Protein AF-A0A9W7ZNF1-F1 (afdb_monomer_lite)

Radius of gyration: 49.97 Å; chains: 1; bounding box: 98×56×116 Å

Foldseek 3Di:
DDKDWADDPDPPQDGTDTDDDDPCPPLADPVLRVVLVVQLVVQSVVQRPHDRPVVSVVRSVVSSVVSNVVVVVVVVVVVVVVVVVVVVVVVVVVPDDDPDVVNVVVVVVVVVVVVVVVVVVVVVVVVVCVVPPDQPPVRCCVVPCVVVVVVVVVDDPDDDDDDCVVVPPPPPPPDDDDDPPPDDDDDD

Secondary structure (DSSP, 8-state):
--EEEEPPTTTTTS--EEEE--S-TTTS-HHHHHHHHHHHHHHHHHTTTS--HHHHHHHHHHHHHHHHHHHHHHHHHHHHHHHHHHHHHHHHHH------HHHHHHHHHHHHHHHHHHHHHHHHHHHHHHHT-PPPHHHHHHH-THHHHHHTTT--TT-----GGGG---------------------

InterPro domains:
  IPR006575 RWD domain [PF05773] (4-63)
  IPR006575 RWD domain [PS50908] (1-67)
  IPR016135 Ubiquitin-conjugating enzyme/RWD-like [G3DSA:3.10.110.10] (3-69)
  IPR016135 Ubiquitin-conjugating enzyme/RWD-like [SSF54495] (4-63)
  IPR032378 ZC3H15/TMA46 family, C-terminal [PF16543] (87-167)
  IPR040213 GIR2-like [PTHR12292] (4-172)

Structure (mmCIF, N/CA/C/O backbone):
data_AF-A0A9W7ZNF1-F1
#
_entry.id   AF-A0A9W7ZNF1-F1
#
loop_
_atom_site.group_PDB
_atom_site.id
_atom_site.type_symbol
_atom_site.label_atom_id
_atom_site.label_alt_id
_atom_site.label_comp_id
_atom_site.label_asym_id
_atom_site.label_entity_id
_atom_site.label_seq_id
_atom_site.pdbx_PDB_ins_code
_atom_site.Cartn_x
_atom_site.Cartn_y
_atom_site.Cartn_z
_atom_site.occupancy
_atom_site.B_iso_or_equiv
_atom_site.auth_seq_id
_atom_site.auth_comp_id
_atom_site.auth_asym_id
_atom_site.auth_atom_id
_atom_site.pdbx_PDB_model_num
ATOM 1 N N . MET A 1 1 ? -6.696 9.831 21.821 1.00 57.75 1 MET A N 1
ATOM 2 C CA . MET A 1 1 ? -8.150 9.590 21.743 1.00 57.75 1 MET A CA 1
ATOM 3 C C . MET A 1 1 ? -8.832 10.174 22.978 1.00 57.75 1 MET A C 1
ATOM 5 O O . MET A 1 1 ? -8.906 9.487 23.996 1.00 57.75 1 MET A O 1
ATOM 9 N N . PRO A 1 2 ? -9.254 11.449 22.952 1.00 59.78 2 PRO A N 1
ATOM 10 C CA . PRO A 1 2 ? -10.096 11.990 24.014 1.00 59.78 2 PRO A CA 1
ATOM 11 C C . PRO A 1 2 ? -11.459 11.276 23.997 1.00 59.78 2 PRO A C 1
ATOM 13 O O . PRO A 1 2 ? -12.129 11.209 22.976 1.00 59.78 2 PRO A O 1
ATOM 16 N N . SER A 1 3 ? -11.880 10.703 25.121 1.00 65.81 3 SER A N 1
ATOM 17 C CA . SER A 1 3 ? -13.226 10.138 25.284 1.00 65.81 3 SER A CA 1
ATOM 18 C C . SER A 1 3 ? -14.007 11.001 26.268 1.00 65.81 3 SER A C 1
ATOM 20 O O . SER A 1 3 ? -13.456 11.459 27.269 1.00 65.81 3 SER A O 1
ATOM 22 N N . HIS A 1 4 ? -15.277 11.275 25.967 1.00 71.44 4 HIS A N 1
ATOM 23 C CA . HIS A 1 4 ? -16.162 11.978 26.888 1.00 71.44 4 HIS A CA 1
ATOM 24 C C . HIS A 1 4 ? -17.024 10.955 27.622 1.00 71.44 4 HIS A C 1
ATOM 26 O O . HIS A 1 4 ? -17.744 10.178 26.991 1.00 71.44 4 HIS A O 1
ATOM 32 N N . VAL A 1 5 ? -16.931 10.962 28.949 1.00 71.69 5 VAL A N 1
ATOM 33 C CA . VAL A 1 5 ? -17.709 10.096 29.837 1.00 71.69 5 VAL A CA 1
ATOM 34 C C . VAL A 1 5 ? -18.512 10.994 30.765 1.00 71.69 5 VAL A C 1
ATOM 36 O O . VAL A 1 5 ? -17.922 11.722 31.565 1.00 71.69 5 VAL A O 1
ATOM 39 N N . ALA A 1 6 ? -19.839 10.966 30.652 1.00 71.50 6 ALA A N 1
ATOM 40 C CA . ALA A 1 6 ? -20.714 11.648 31.597 1.00 71.50 6 ALA A CA 1
ATOM 41 C C . ALA A 1 6 ? -21.186 10.648 32.659 1.00 71.50 6 ALA A C 1
ATOM 43 O O . ALA A 1 6 ? -21.796 9.618 32.357 1.00 71.50 6 ALA A O 1
ATOM 44 N N . PHE A 1 7 ? -20.858 10.945 33.915 1.00 71.56 7 PHE A N 1
ATOM 45 C CA . PHE A 1 7 ? -21.270 10.147 35.064 1.00 71.56 7 PHE A CA 1
ATOM 46 C C . PHE A 1 7 ? -22.744 10.406 35.376 1.00 71.56 7 PHE A C 1
ATOM 48 O O . PHE A 1 7 ? -23.192 11.552 35.367 1.00 71.56 7 PHE A O 1
ATOM 55 N N . THR A 1 8 ? -23.491 9.346 35.676 1.00 73.50 8 THR A N 1
ATOM 56 C CA . THR A 1 8 ? -24.859 9.457 36.189 1.00 73.50 8 THR A CA 1
ATOM 57 C C . THR A 1 8 ? -24.826 9.549 37.717 1.00 73.50 8 THR A C 1
ATOM 59 O O . THR A 1 8 ? -23.913 9.014 38.348 1.00 73.50 8 THR A O 1
ATOM 62 N N . ASP A 1 9 ? -25.834 10.174 38.336 1.00 73.56 9 ASP A N 1
ATOM 63 C CA . ASP A 1 9 ? -25.926 10.330 39.805 1.00 73.56 9 ASP A CA 1
ATOM 64 C C . ASP A 1 9 ? -25.941 8.993 40.575 1.00 73.56 9 ASP A C 1
ATOM 66 O O . ASP A 1 9 ? -25.820 8.968 41.796 1.00 73.56 9 ASP A O 1
ATOM 70 N N . THR A 1 10 ? -26.127 7.873 39.871 1.00 77.81 10 THR A N 1
ATOM 71 C CA . THR A 1 10 ? -26.219 6.515 40.430 1.00 77.81 10 THR A CA 1
ATOM 72 C C . THR A 1 10 ? -25.052 5.615 40.008 1.00 77.81 10 THR A C 1
ATOM 74 O O . THR A 1 10 ? -25.160 4.397 40.086 1.00 77.81 10 THR A O 1
ATOM 77 N N . TYR A 1 11 ? -23.941 6.173 39.524 1.00 72.81 11 TYR A N 1
ATOM 78 C CA . TYR A 1 11 ? -22.730 5.399 39.241 1.00 72.81 11 TYR A CA 1
ATOM 79 C C . TYR A 1 11 ? -22.123 4.841 40.546 1.00 72.81 11 TYR A C 1
ATOM 81 O O . TYR A 1 11 ? -22.006 5.599 41.514 1.00 72.81 11 TYR A O 1
ATOM 89 N N . PRO A 1 12 ? -21.691 3.563 40.601 1.00 76.25 12 PRO A N 1
ATOM 90 C CA . PRO A 1 12 ? -21.479 2.607 39.500 1.00 76.25 12 PRO A CA 1
ATOM 91 C C . PRO A 1 12 ? -22.657 1.659 39.186 1.00 76.25 12 PRO A C 1
ATOM 93 O O . PRO A 1 12 ? -22.490 0.722 38.406 1.00 76.25 12 PRO A O 1
ATOM 96 N N . ASP A 1 13 ? -23.844 1.887 39.753 1.00 73.44 13 ASP A N 1
ATOM 97 C CA . ASP A 1 13 ? -25.019 1.015 39.572 1.00 73.44 13 ASP A CA 1
ATOM 98 C C . ASP A 1 13 ? -25.765 1.256 38.245 1.00 73.44 13 ASP A C 1
ATOM 100 O O . ASP A 1 13 ? -26.591 0.442 37.830 1.00 73.44 13 ASP A O 1
ATOM 104 N N . LYS A 1 14 ? -25.493 2.376 37.560 1.00 73.94 14 LYS A N 1
ATOM 105 C CA . LYS A 1 14 ? -26.028 2.700 36.226 1.00 73.94 14 LYS A CA 1
ATOM 106 C C . LYS A 1 14 ? -24.917 3.035 35.236 1.00 73.94 14 LYS A C 1
ATOM 108 O O . LYS A 1 14 ? -23.921 3.664 35.595 1.00 73.94 14 LYS A O 1
ATOM 113 N N . LEU A 1 15 ? -25.135 2.656 33.973 1.00 75.31 15 LEU A N 1
ATOM 114 C CA . LEU A 1 15 ? -24.199 2.901 32.875 1.00 75.31 15 LEU A CA 1
ATOM 115 C C . LEU A 1 15 ? -23.942 4.411 32.690 1.00 75.31 15 LEU A C 1
ATOM 117 O O . LEU A 1 15 ? -24.898 5.194 32.698 1.00 75.31 15 LEU A O 1
ATOM 121 N N . PRO A 1 16 ? -22.676 4.831 32.518 1.00 75.56 16 PRO A N 1
ATOM 122 C CA . PRO A 1 16 ? -22.342 6.200 32.151 1.00 75.56 16 PRO A CA 1
ATOM 123 C C . PRO A 1 16 ? -22.648 6.449 30.670 1.00 75.56 16 PRO A C 1
ATOM 125 O O . PRO A 1 16 ? -22.583 5.536 29.842 1.00 75.56 16 PRO A O 1
ATOM 128 N N . GLU A 1 17 ? -22.922 7.701 30.305 1.00 73.38 17 GLU A N 1
ATOM 129 C CA . GLU A 1 17 ? -23.000 8.061 28.889 1.00 73.38 17 GLU A CA 1
ATOM 130 C C . GLU A 1 17 ? -21.579 8.135 28.323 1.00 73.38 17 GLU A C 1
ATOM 132 O O . GLU A 1 17 ? -20.779 8.993 28.707 1.00 73.38 17 GLU A O 1
ATOM 137 N N . PHE A 1 18 ? -21.254 7.214 27.414 1.00 72.38 18 PHE A N 1
ATOM 138 C CA . PHE A 1 18 ? -19.941 7.125 26.785 1.00 72.38 18 PHE A CA 1
ATOM 139 C C . PHE A 1 18 ? -19.999 7.600 25.335 1.00 72.38 18 PHE A C 1
ATOM 141 O O . PHE A 1 18 ? -20.728 7.047 24.504 1.00 72.38 18 PHE A O 1
ATOM 148 N N . LYS A 1 19 ? -19.187 8.608 25.007 1.00 69.38 19 LYS A N 1
ATOM 149 C CA . LYS A 1 19 ? -19.025 9.097 23.639 1.00 69.38 19 LYS A CA 1
ATOM 150 C C . LYS A 1 19 ? -17.547 9.156 23.277 1.00 69.38 19 LYS A C 1
ATOM 152 O O . LYS A 1 19 ? -16.784 9.951 23.824 1.00 69.38 19 LYS A O 1
ATOM 157 N N . VAL A 1 20 ? -17.159 8.342 22.298 1.00 69.44 20 VAL A N 1
ATOM 158 C CA . VAL A 1 20 ? -15.843 8.447 21.659 1.00 69.44 20 VAL A CA 1
ATOM 159 C C . VAL A 1 20 ? -15.824 9.740 20.847 1.00 69.44 20 VAL A C 1
ATOM 161 O O . VAL A 1 20 ? -16.630 9.902 19.923 1.00 69.44 20 VAL A O 1
ATOM 164 N N . LEU A 1 21 ? -14.948 10.672 21.226 1.00 65.56 21 LEU A N 1
ATOM 165 C CA . LEU A 1 21 ? -14.628 11.834 20.410 1.00 65.56 21 LEU A CA 1
ATOM 166 C C . LEU A 1 21 ? -13.417 11.447 19.564 1.00 65.56 21 LEU A C 1
ATOM 168 O O . LEU A 1 21 ? -12.351 11.122 20.081 1.00 65.56 21 LEU A O 1
ATOM 172 N N . THR A 1 22 ? -13.612 11.416 18.255 1.00 62.09 22 THR A N 1
ATOM 173 C CA . THR A 1 22 ? -12.531 11.207 17.298 1.00 62.09 22 THR A CA 1
ATOM 174 C C . THR A 1 22 ? -12.428 12.497 16.506 1.00 62.09 22 THR A C 1
ATOM 176 O O . THR A 1 22 ? -13.405 12.886 15.864 1.00 62.09 22 THR A O 1
ATOM 179 N N . ASP A 1 23 ? -11.288 13.178 16.608 1.00 58.25 23 ASP A N 1
ATOM 180 C CA . ASP A 1 23 ? -11.016 14.390 15.827 1.00 58.25 23 ASP A CA 1
ATOM 181 C C . ASP A 1 23 ? -10.838 14.034 14.337 1.00 58.25 23 ASP A C 1
ATOM 183 O O . ASP A 1 23 ? -11.233 14.792 13.453 1.00 58.25 23 ASP A O 1
ATOM 187 N N . ASP A 1 24 ? -10.388 12.806 14.070 1.00 56.94 24 ASP A N 1
ATOM 188 C CA . ASP A 1 24 ? -10.197 12.246 12.737 1.00 56.94 24 ASP A CA 1
ATOM 189 C C . ASP A 1 24 ? -11.419 11.417 12.311 1.00 56.94 24 ASP A C 1
ATOM 191 O O . ASP A 1 24 ? -11.454 10.186 12.372 1.00 56.94 24 ASP A O 1
ATOM 195 N N . ALA A 1 25 ? -12.471 12.115 11.875 1.00 54.53 25 ALA A N 1
ATOM 196 C CA . ALA A 1 25 ? -13.702 11.503 11.363 1.00 54.53 25 ALA A CA 1
ATOM 197 C C . ALA A 1 25 ? -13.491 10.629 10.105 1.00 54.53 25 ALA A C 1
ATOM 199 O O . ALA A 1 25 ? -14.380 9.860 9.743 1.00 54.53 25 ALA A O 1
ATOM 200 N N . GLU A 1 26 ? -12.337 10.745 9.443 1.00 59.53 26 GLU A N 1
ATOM 201 C CA . GLU A 1 26 ? -11.980 9.975 8.246 1.00 59.53 26 GLU A CA 1
ATOM 202 C C . GLU A 1 26 ? -11.439 8.576 8.569 1.00 59.53 26 GLU A C 1
ATOM 204 O O . GLU A 1 26 ? -11.519 7.677 7.731 1.00 59.53 26 GLU A O 1
ATOM 209 N N . GLU A 1 27 ? -10.928 8.353 9.782 1.00 62.81 27 GLU A N 1
ATOM 210 C CA . GLU A 1 27 ? -10.261 7.094 10.122 1.00 62.81 27 GLU A CA 1
ATOM 211 C C . GLU A 1 27 ? -11.254 5.999 10.545 1.00 62.81 27 GLU A C 1
ATOM 213 O O . GLU A 1 27 ? -11.004 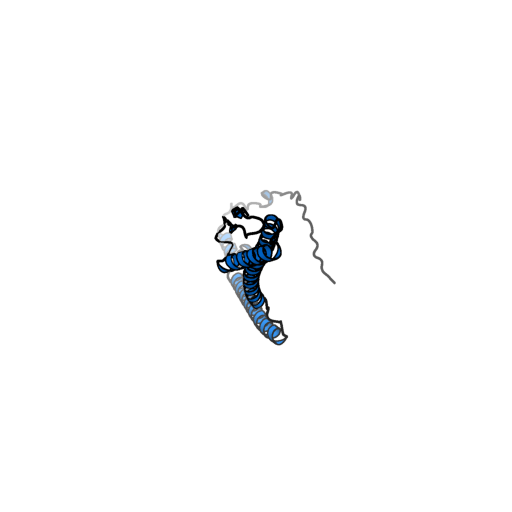4.807 10.349 1.00 62.81 27 GLU A O 1
ATOM 218 N N . LEU A 1 28 ? -12.434 6.386 11.045 1.00 72.69 28 LEU A N 1
ATOM 219 C CA . LEU A 1 28 ? -13.416 5.471 11.625 1.00 72.69 28 LEU A CA 1
ATOM 220 C C . LEU A 1 28 ? -14.749 5.484 10.862 1.00 72.69 28 LEU A C 1
ATOM 222 O O . LEU A 1 28 ? -15.463 6.488 10.819 1.00 72.69 28 LEU A O 1
ATOM 226 N N . THR A 1 29 ? -15.123 4.339 10.287 1.00 81.69 29 THR A N 1
ATOM 227 C CA . THR A 1 29 ? -16.382 4.198 9.544 1.00 81.69 29 THR A CA 1
ATOM 228 C C . THR A 1 29 ? -17.564 4.197 10.524 1.00 81.69 29 THR A C 1
ATOM 230 O O . THR A 1 29 ? -17.418 3.902 11.711 1.00 81.69 29 THR A O 1
ATOM 233 N N . ARG A 1 30 ? -18.782 4.500 10.054 1.00 80.75 30 ARG A N 1
ATOM 234 C CA . ARG A 1 30 ? -19.996 4.426 10.893 1.00 80.75 30 ARG A CA 1
ATOM 235 C C . ARG A 1 30 ? -20.161 3.060 11.575 1.00 80.75 30 ARG A C 1
ATOM 237 O O . ARG A 1 30 ? -20.588 3.019 12.721 1.00 80.75 30 ARG A O 1
ATOM 244 N N . GLU A 1 31 ? -19.811 1.979 10.886 1.00 84.31 31 GLU A N 1
ATOM 245 C CA . GLU A 1 31 ? -19.851 0.609 11.414 1.00 84.31 31 GLU A CA 1
ATOM 246 C C . GLU A 1 31 ? -18.852 0.399 12.556 1.00 84.31 31 GLU A C 1
ATOM 248 O O . GLU A 1 31 ? -19.218 -0.124 13.603 1.00 84.31 31 GLU A O 1
ATOM 253 N N . ASP A 1 32 ? -17.622 0.888 12.401 1.00 84.69 32 ASP A N 1
ATOM 254 C CA . ASP A 1 32 ? -16.570 0.816 13.422 1.00 84.69 32 ASP A CA 1
ATOM 255 C C . ASP A 1 32 ? -17.001 1.520 14.716 1.00 84.69 32 ASP A C 1
ATOM 257 O O . ASP A 1 32 ? -16.790 1.017 15.817 1.00 84.69 32 ASP A O 1
ATOM 261 N N . ARG A 1 33 ? -17.691 2.662 14.592 1.00 81.62 33 ARG A N 1
ATOM 262 C CA . ARG A 1 33 ? -18.246 3.395 15.741 1.00 81.62 33 ARG A CA 1
ATOM 263 C C . ARG A 1 33 ? -19.344 2.620 16.465 1.00 81.62 33 ARG A C 1
ATOM 265 O O . ARG A 1 33 ? -19.445 2.732 17.684 1.00 81.62 33 ARG A O 1
ATOM 272 N N . VAL A 1 34 ? -20.166 1.868 15.730 1.00 85.44 34 VAL A N 1
ATOM 273 C CA . VAL A 1 34 ? -21.196 0.998 16.318 1.00 85.44 34 VAL A CA 1
ATOM 274 C C . VAL A 1 34 ? -20.533 -0.158 17.060 1.00 85.44 34 VAL A C 1
ATOM 276 O O . VAL A 1 34 ? -20.858 -0.365 18.224 1.00 85.44 34 VAL A O 1
ATOM 279 N N . LYS A 1 35 ? -19.541 -0.819 16.450 1.00 86.44 35 LYS A N 1
ATOM 280 C CA . LYS A 1 35 ? -18.771 -1.900 17.090 1.00 86.44 35 LYS A CA 1
ATOM 281 C C . LYS A 1 35 ? -18.086 -1.434 18.377 1.00 86.44 35 LYS A C 1
ATOM 283 O O . LYS A 1 35 ? -18.193 -2.093 19.403 1.00 86.44 35 LYS A O 1
ATOM 288 N N . LEU A 1 36 ? -17.429 -0.270 18.355 1.00 85.06 36 LEU A N 1
ATOM 289 C CA . LEU A 1 36 ? -16.811 0.306 19.557 1.00 85.06 36 LEU A CA 1
ATOM 290 C C . LEU A 1 36 ? -17.838 0.581 20.663 1.00 85.06 36 LEU A C 1
ATOM 292 O O . LEU A 1 36 ? -17.530 0.399 21.838 1.00 85.06 36 LEU A O 1
ATOM 296 N N . ASN A 1 37 ? -19.039 1.042 20.303 1.00 84.31 37 ASN A N 1
ATOM 297 C CA . ASN A 1 37 ? -20.094 1.310 21.276 1.00 84.31 37 ASN A CA 1
ATOM 298 C C . ASN A 1 37 ? -20.662 0.015 21.870 1.00 84.31 37 ASN A C 1
ATOM 300 O O . ASN A 1 37 ? -20.817 -0.062 23.082 1.00 84.31 37 ASN A O 1
ATOM 304 N N . GLU A 1 38 ? -20.897 -1.002 21.042 1.00 88.25 38 GLU A N 1
ATOM 305 C CA . GLU A 1 38 ? -21.374 -2.323 21.466 1.00 88.25 38 GLU A CA 1
ATOM 306 C C . GLU A 1 38 ? -20.394 -2.980 22.445 1.00 88.25 38 GLU A C 1
ATOM 308 O O . GLU A 1 38 ? -20.782 -3.404 23.530 1.00 88.25 38 GLU A O 1
ATOM 313 N N . VAL A 1 39 ? -19.100 -2.958 22.123 1.00 88.38 39 VAL A N 1
ATOM 314 C CA . VAL A 1 39 ? -18.046 -3.488 22.998 1.00 88.38 39 VAL A CA 1
ATOM 315 C C . VAL A 1 39 ? -17.957 -2.700 24.313 1.00 88.38 39 VAL A C 1
ATOM 317 O O . VAL A 1 39 ? -17.782 -3.285 25.386 1.00 88.38 39 VAL A O 1
ATOM 320 N N . ALA A 1 40 ? -18.113 -1.373 24.258 1.00 85.19 40 ALA A N 1
ATOM 321 C CA . ALA A 1 40 ? -18.158 -0.538 25.456 1.00 85.19 40 ALA A CA 1
ATOM 322 C C . ALA A 1 40 ? -19.378 -0.858 26.334 1.00 85.19 40 ALA A C 1
ATOM 324 O O . ALA A 1 40 ? -19.238 -0.926 27.554 1.00 85.19 40 ALA A O 1
ATOM 325 N N . GLN A 1 41 ? -20.552 -1.064 25.728 1.00 85.56 41 GLN A N 1
ATOM 326 C CA . GLN A 1 41 ? -21.782 -1.445 26.427 1.00 85.56 41 GLN A CA 1
ATOM 327 C C . GLN A 1 41 ? -21.650 -2.821 27.072 1.00 85.56 41 GLN A C 1
ATOM 329 O O . GLN A 1 41 ? -21.930 -2.949 28.260 1.00 85.56 41 GLN A O 1
ATOM 334 N N . GLN A 1 42 ? -21.131 -3.808 26.343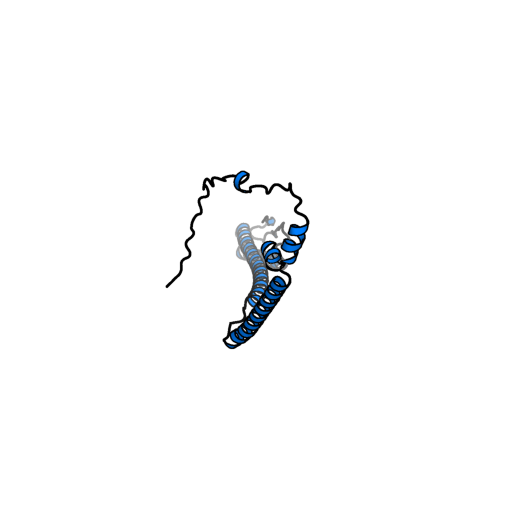 1.00 89.31 42 GLN A N 1
ATOM 335 C CA . GLN A 1 42 ? -20.885 -5.145 26.875 1.00 89.31 42 GLN A CA 1
ATOM 336 C C . GLN A 1 42 ? -19.949 -5.096 28.094 1.00 89.31 42 GLN A C 1
ATOM 338 O O . GLN A 1 42 ? -20.265 -5.635 29.152 1.00 89.31 42 GLN A O 1
ATOM 343 N N . THR A 1 43 ? -18.836 -4.365 27.986 1.00 87.00 43 THR A N 1
ATOM 344 C CA . THR A 1 43 ? -17.881 -4.203 29.098 1.00 87.00 43 THR A CA 1
ATOM 345 C C . THR A 1 43 ? -18.523 -3.499 30.303 1.00 87.00 43 THR A C 1
ATOM 347 O O . THR A 1 43 ? -18.206 -3.812 31.454 1.00 87.00 43 THR A O 1
ATOM 350 N N . ALA A 1 44 ? -19.425 -2.544 30.056 1.00 85.19 44 ALA A N 1
ATOM 351 C CA . ALA A 1 44 ? -20.149 -1.823 31.099 1.00 85.19 44 ALA A CA 1
ATOM 352 C C . ALA A 1 44 ? -21.177 -2.710 31.820 1.00 85.19 44 ALA A C 1
ATOM 354 O O . ALA A 1 44 ? -21.287 -2.645 33.042 1.00 85.19 44 ALA A O 1
ATOM 355 N N . GLU A 1 45 ? -21.897 -3.558 31.084 1.00 86.44 45 GLU A N 1
ATOM 356 C CA . GLU A 1 45 ? -22.846 -4.527 31.645 1.00 86.44 45 GLU A CA 1
ATOM 357 C C . GLU A 1 45 ? -22.136 -5.595 32.487 1.00 86.44 45 GLU A C 1
ATOM 359 O O . GLU A 1 45 ? -22.592 -5.923 33.582 1.00 86.44 45 GLU A O 1
ATOM 364 N N . GLU A 1 46 ? -20.983 -6.086 32.024 1.00 86.62 46 GLU A N 1
ATOM 365 C CA . GLU A 1 46 ? -20.160 -7.063 32.751 1.00 86.62 46 GLU A CA 1
ATOM 366 C C . GLU A 1 46 ? -19.539 -6.483 34.032 1.00 86.62 46 GLU A C 1
ATOM 368 O O . GLU A 1 46 ? -19.318 -7.203 35.007 1.00 86.62 46 GLU A O 1
ATOM 373 N N . SER A 1 47 ? -19.272 -5.174 34.045 1.00 84.00 47 SER A N 1
ATOM 374 C CA . SER A 1 47 ? -18.627 -4.467 35.161 1.00 84.00 47 SER A CA 1
ATOM 375 C C . SER A 1 47 ? -19.610 -3.683 36.041 1.00 84.00 47 SER A C 1
ATOM 377 O O . SER A 1 47 ? -19.186 -2.834 36.833 1.00 84.00 47 SER A O 1
ATOM 379 N N . LEU A 1 48 ? -20.916 -3.943 35.915 1.00 85.12 48 LEU A N 1
ATOM 380 C CA . LEU A 1 48 ? -21.957 -3.246 36.668 1.00 85.12 48 LEU A CA 1
ATOM 381 C C . LEU A 1 48 ? -21.772 -3.436 38.185 1.00 85.12 48 LEU A C 1
ATOM 383 O O . LEU A 1 48 ? -21.516 -4.541 38.663 1.00 85.12 48 LEU A O 1
ATOM 387 N N . GLY A 1 49 ? -21.905 -2.353 38.956 1.00 78.25 49 GLY A N 1
ATOM 388 C CA . GLY A 1 49 ? -21.673 -2.373 40.407 1.00 78.25 49 GLY A CA 1
ATOM 389 C C . GLY A 1 49 ? -20.195 -2.263 40.814 1.00 78.25 49 GLY A C 1
ATOM 390 O O . GLY A 1 49 ? -19.884 -2.262 42.005 1.00 78.25 49 GLY A O 1
ATOM 391 N N . MET A 1 50 ? -19.275 -2.120 39.852 1.00 80.81 50 MET A N 1
ATOM 392 C CA . MET A 1 50 ? -17.856 -1.827 40.079 1.00 80.81 50 MET A CA 1
ATOM 393 C C . MET A 1 50 ? -17.400 -0.623 39.243 1.00 80.81 50 MET A C 1
ATOM 395 O O . MET A 1 50 ? -18.080 -0.166 38.327 1.00 80.81 50 MET A O 1
ATOM 399 N N . ALA A 1 51 ? -16.230 -0.064 39.564 1.00 79.75 51 ALA A N 1
ATOM 400 C CA . ALA A 1 51 ? -15.672 1.039 38.789 1.00 79.75 51 ALA A CA 1
ATOM 401 C C . ALA A 1 51 ? -15.308 0.573 37.360 1.00 79.75 51 ALA A C 1
ATOM 403 O O . ALA A 1 51 ? -14.297 -0.095 37.166 1.00 79.75 51 ALA A O 1
ATOM 404 N N . MET A 1 52 ? -16.121 0.951 36.367 1.00 83.00 52 MET A N 1
ATOM 405 C CA . MET A 1 52 ? -16.069 0.433 34.989 1.00 83.00 52 MET A CA 1
ATOM 406 C C . MET A 1 52 ? -15.416 1.367 33.954 1.00 83.00 52 MET A C 1
ATOM 408 O O . MET A 1 52 ? -15.071 0.917 32.865 1.00 83.00 52 MET A O 1
ATOM 412 N N . VAL A 1 53 ? -15.187 2.652 34.265 1.00 82.38 53 VAL A N 1
ATOM 413 C CA . VAL A 1 53 ? -14.679 3.638 33.279 1.00 82.38 53 VAL A CA 1
ATOM 414 C C . VAL A 1 53 ? -13.319 3.257 32.686 1.00 82.38 53 VAL A C 1
ATOM 416 O O . VAL A 1 53 ? -13.122 3.376 31.478 1.00 82.38 53 VAL A O 1
ATOM 419 N N . PHE A 1 54 ? -12.379 2.786 33.511 1.00 84.19 54 PHE A N 1
ATOM 420 C CA . PHE A 1 54 ? -11.056 2.380 33.028 1.00 84.19 54 PHE A CA 1
ATOM 421 C C . PHE A 1 54 ? -11.121 1.121 32.156 1.00 84.19 54 PHE A C 1
ATOM 423 O O . PHE A 1 54 ? -10.451 1.060 31.125 1.00 84.19 54 PHE A O 1
ATOM 430 N N . SER A 1 55 ? -11.945 0.145 32.546 1.00 85.62 55 SER A N 1
ATOM 431 C CA . SER A 1 55 ? -12.162 -1.082 31.777 1.00 85.62 55 SER A CA 1
ATOM 432 C C . SER A 1 55 ? -12.757 -0.760 30.409 1.00 85.62 55 SER A C 1
ATOM 434 O O . SER A 1 55 ? -12.192 -1.153 29.394 1.00 85.62 55 SER A O 1
ATOM 436 N N . MET A 1 56 ? -13.818 0.053 30.364 1.00 84.06 56 MET A N 1
ATOM 437 C CA . MET A 1 56 ? -14.423 0.504 29.107 1.00 84.06 56 MET A CA 1
ATOM 438 C C . MET A 1 56 ? -13.409 1.238 28.224 1.00 84.06 56 MET A C 1
ATOM 440 O O . MET A 1 56 ? -13.282 0.926 27.043 1.00 84.06 56 MET A O 1
ATOM 444 N N . ALA A 1 57 ? -12.657 2.192 28.785 1.00 83.75 57 ALA A N 1
ATOM 445 C CA . ALA A 1 57 ? -11.659 2.942 28.028 1.00 83.75 57 ALA A CA 1
ATOM 446 C C . ALA A 1 57 ? -10.544 2.038 27.474 1.00 83.75 57 ALA A C 1
ATOM 448 O O . ALA A 1 57 ? -10.136 2.220 26.328 1.00 83.75 57 ALA A O 1
ATOM 449 N N . SER A 1 58 ? -10.083 1.058 28.259 1.00 87.44 58 SER A N 1
ATOM 450 C CA . SER A 1 58 ? -9.054 0.096 27.845 1.00 87.44 58 SER A CA 1
ATOM 451 C C . SER A 1 58 ? -9.536 -0.783 26.693 1.00 87.44 58 SER A C 1
ATOM 453 O O . SER A 1 58 ? -8.877 -0.834 25.658 1.00 87.44 58 SER A O 1
ATOM 455 N N . VAL A 1 59 ? -10.721 -1.389 26.820 1.00 89.12 59 VAL A N 1
ATOM 456 C CA . VAL A 1 59 ? -11.271 -2.274 25.782 1.00 89.12 59 VAL A CA 1
ATOM 457 C C . VAL A 1 59 ? -11.588 -1.495 24.500 1.00 89.12 59 VAL A C 1
ATOM 459 O O . VAL A 1 59 ? -11.269 -1.941 23.399 1.00 89.12 59 VAL A O 1
ATOM 462 N N . VAL A 1 60 ? -12.157 -0.290 24.616 1.00 85.88 60 VAL A N 1
ATOM 463 C CA . VAL A 1 60 ? -12.421 0.577 23.454 1.00 85.88 60 VAL A CA 1
ATOM 464 C C . VAL A 1 60 ? -11.123 0.969 22.749 1.00 85.88 60 VAL A C 1
ATOM 466 O O . VAL A 1 60 ? -11.084 0.995 21.520 1.00 85.88 60 VAL A O 1
ATOM 469 N N . LYS A 1 61 ? -10.055 1.255 23.504 1.00 84.81 61 LYS A N 1
ATOM 470 C CA . LYS A 1 61 ? -8.734 1.567 22.948 1.00 84.81 61 LYS A CA 1
ATOM 471 C C . LYS A 1 61 ? -8.145 0.363 22.214 1.00 84.81 61 LYS A C 1
ATOM 473 O O . LYS A 1 61 ? -7.657 0.527 21.103 1.00 84.81 61 LYS A O 1
ATOM 478 N N . GLU A 1 62 ? -8.211 -0.829 22.798 1.00 89.25 62 GLU A N 1
ATOM 479 C CA . GLU A 1 62 ? -7.733 -2.058 22.150 1.00 89.25 62 GLU A CA 1
ATOM 480 C C . GLU A 1 62 ? -8.488 -2.346 20.849 1.00 89.25 62 GLU A C 1
ATOM 482 O O . GLU A 1 62 ? -7.867 -2.598 19.816 1.00 89.25 62 GLU A O 1
ATOM 487 N N . MET A 1 63 ? -9.819 -2.238 20.867 1.00 88.75 63 MET A N 1
ATOM 488 C CA . MET A 1 63 ? -10.631 -2.462 19.671 1.00 88.75 63 MET A CA 1
ATOM 489 C C . MET A 1 63 ? -10.371 -1.402 18.592 1.00 88.75 63 MET A C 1
ATOM 491 O O . MET A 1 63 ? -10.344 -1.714 17.404 1.00 88.75 63 MET A O 1
ATOM 495 N N . PHE A 1 64 ? -10.138 -0.152 18.991 1.00 85.56 64 PHE A N 1
ATOM 496 C CA . PHE A 1 64 ? -9.746 0.906 18.066 1.00 85.56 64 PHE A CA 1
ATOM 497 C C . PHE A 1 64 ? -8.395 0.620 17.398 1.00 85.56 64 PHE A C 1
ATOM 499 O O . PHE A 1 64 ? -8.295 0.708 16.175 1.00 85.56 64 PHE A O 1
ATOM 506 N N . ASP A 1 65 ? -7.382 0.229 18.176 1.00 86.38 65 ASP A N 1
ATOM 507 C CA . ASP A 1 65 ? -6.061 -0.111 17.640 1.00 86.38 65 ASP A CA 1
ATOM 508 C C . ASP A 1 65 ? -6.149 -1.269 16.631 1.00 86.38 65 ASP A C 1
ATOM 510 O O . ASP A 1 65 ? -5.500 -1.226 15.585 1.00 86.38 65 ASP A O 1
ATOM 514 N N . LEU A 1 66 ? -6.988 -2.277 16.898 1.00 89.31 66 LEU A N 1
ATOM 515 C CA . LEU A 1 66 ? -7.225 -3.385 15.966 1.00 89.31 66 LEU A CA 1
ATOM 516 C C . LEU A 1 66 ? -7.810 -2.908 14.631 1.00 89.31 66 LEU A C 1
ATOM 518 O O . LEU A 1 66 ? -7.324 -3.314 13.575 1.00 89.31 66 LEU A O 1
ATOM 522 N N . ILE A 1 67 ? -8.805 -2.018 14.667 1.00 87.75 67 ILE A N 1
ATOM 523 C CA . ILE A 1 67 ? -9.423 -1.454 13.456 1.00 87.75 67 ILE A CA 1
ATOM 524 C C . ILE A 1 67 ? -8.406 -0.631 12.654 1.00 87.75 67 ILE A C 1
ATOM 526 O O . ILE A 1 67 ? -8.381 -0.711 11.423 1.00 87.75 67 ILE A O 1
ATOM 530 N N . LEU A 1 68 ? -7.538 0.131 13.327 1.00 85.38 68 LEU A N 1
ATOM 531 C CA . LEU A 1 68 ? -6.467 0.873 12.658 1.00 85.38 68 LEU A CA 1
ATOM 532 C C . LEU A 1 68 ? -5.462 -0.055 11.974 1.00 85.38 68 LEU A C 1
ATOM 534 O O . LEU A 1 68 ? -5.092 0.186 10.822 1.00 85.38 68 LEU A O 1
ATOM 538 N N . ILE A 1 69 ? -5.046 -1.126 12.653 1.00 89.06 69 ILE A N 1
ATOM 539 C CA . ILE A 1 69 ? -4.133 -2.124 12.084 1.00 89.06 69 ILE A CA 1
ATOM 540 C C . ILE A 1 69 ? -4.766 -2.784 10.855 1.00 89.06 69 ILE A C 1
ATOM 542 O O . ILE A 1 69 ? -4.108 -2.899 9.821 1.00 89.06 69 ILE A O 1
ATOM 546 N N . GLU A 1 70 ? -6.040 -3.174 10.932 1.00 88.25 70 GLU A N 1
ATOM 547 C CA . GLU A 1 70 ? -6.759 -3.792 9.814 1.00 88.25 70 GLU A CA 1
ATOM 548 C C . GLU A 1 70 ? -6.850 -2.846 8.609 1.00 88.25 70 GLU A C 1
ATOM 550 O O . GLU A 1 70 ? -6.541 -3.237 7.480 1.00 88.25 70 GLU A O 1
ATOM 555 N N . LYS A 1 71 ? -7.198 -1.575 8.836 1.00 85.25 71 LYS A N 1
ATOM 556 C CA . LYS A 1 71 ? -7.265 -0.564 7.772 1.00 85.25 71 LYS A CA 1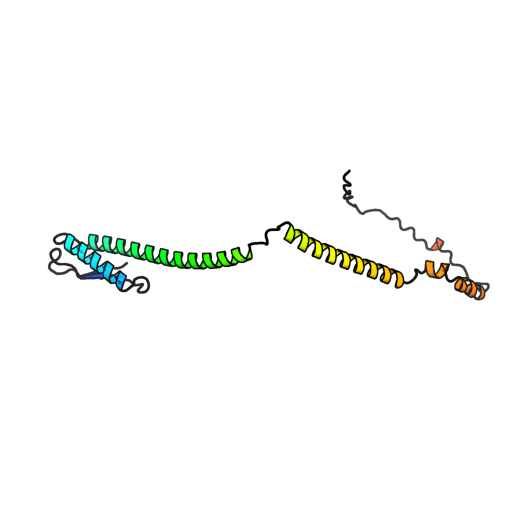
ATOM 557 C C . LYS A 1 71 ? -5.902 -0.272 7.150 1.00 85.25 71 LYS A C 1
ATOM 559 O O . LYS A 1 71 ? -5.806 -0.158 5.925 1.00 85.25 71 LYS A O 1
ATOM 564 N N . ALA A 1 72 ? -4.848 -0.186 7.959 1.00 86.75 72 ALA A N 1
ATOM 565 C CA . ALA A 1 72 ? -3.485 -0.012 7.468 1.00 86.75 72 ALA A CA 1
ATOM 566 C C . ALA A 1 72 ? -3.039 -1.214 6.621 1.00 86.75 72 ALA A C 1
ATOM 568 O O . ALA A 1 72 ? -2.519 -1.029 5.519 1.00 86.75 72 ALA A O 1
ATOM 569 N N . ALA A 1 73 ? -3.316 -2.435 7.087 1.00 88.88 73 ALA A N 1
ATOM 570 C CA . ALA A 1 73 ? -3.016 -3.663 6.359 1.00 88.88 73 ALA A CA 1
ATOM 571 C C . ALA A 1 73 ? -3.797 -3.755 5.039 1.00 88.88 73 ALA A C 1
ATOM 573 O O . ALA A 1 73 ? -3.224 -4.112 4.013 1.00 88.88 73 ALA A O 1
ATOM 574 N N . ALA A 1 74 ? -5.080 -3.381 5.031 1.00 86.75 74 ALA A N 1
ATOM 575 C CA . ALA A 1 74 ? -5.900 -3.363 3.822 1.00 86.75 74 ALA A CA 1
ATOM 576 C C . ALA A 1 74 ? -5.373 -2.361 2.782 1.00 86.75 74 ALA A C 1
ATOM 578 O O . ALA A 1 74 ? -5.317 -2.674 1.591 1.00 86.75 74 ALA A O 1
ATOM 579 N N . LYS A 1 75 ? -4.942 -1.173 3.227 1.00 84.62 75 LYS A N 1
ATOM 580 C CA . LYS A 1 75 ? -4.313 -0.174 2.355 1.00 84.62 75 LYS A CA 1
ATOM 581 C C . LYS A 1 75 ? -2.996 -0.690 1.777 1.00 84.62 75 LYS A C 1
ATOM 583 O O . LYS A 1 75 ? -2.799 -0.615 0.568 1.00 84.62 75 LYS A O 1
ATOM 588 N N . GLN A 1 76 ? -2.140 -1.266 2.619 1.00 83.75 76 GLN A N 1
ATOM 589 C CA . GLN A 1 76 ? -0.870 -1.837 2.180 1.00 83.75 76 GLN A CA 1
ATOM 590 C C . GLN A 1 76 ? -1.082 -2.988 1.186 1.00 83.75 76 GLN A C 1
ATOM 592 O O . GLN A 1 76 ? -0.446 -3.013 0.140 1.00 83.75 76 GLN A O 1
ATOM 597 N N . ALA A 1 77 ? -2.038 -3.883 1.443 1.00 86.38 77 ALA A N 1
ATOM 598 C CA . ALA A 1 77 ? -2.372 -4.970 0.527 1.00 86.38 77 ALA A CA 1
ATOM 599 C C . ALA A 1 77 ? -2.889 -4.461 -0.831 1.00 86.38 77 ALA A C 1
ATOM 601 O O . ALA A 1 77 ? -2.594 -5.056 -1.867 1.00 86.38 77 ALA A O 1
ATOM 602 N N . ALA A 1 78 ? -3.647 -3.359 -0.848 1.00 84.81 78 ALA A N 1
ATOM 603 C CA . ALA A 1 78 ? -4.095 -2.731 -2.089 1.00 84.81 78 ALA A CA 1
ATOM 604 C C . ALA A 1 78 ? -2.924 -2.127 -2.886 1.00 84.81 78 ALA A C 1
ATOM 606 O O . ALA A 1 78 ? -2.872 -2.283 -4.111 1.00 84.81 78 ALA A O 1
ATOM 607 N N . ASP A 1 79 ? -1.978 -1.485 -2.199 1.00 81.50 79 ASP A N 1
ATOM 608 C CA . ASP A 1 79 ? -0.766 -0.933 -2.809 1.00 81.50 79 ASP A CA 1
ATOM 609 C C . ASP A 1 79 ? 0.155 -2.044 -3.344 1.00 81.50 79 ASP A C 1
ATOM 611 O O . ASP A 1 79 ? 0.589 -1.978 -4.499 1.00 81.50 79 ASP A O 1
ATOM 615 N N . ASP A 1 80 ? 0.371 -3.108 -2.569 1.00 82.31 80 ASP A N 1
ATOM 616 C CA . ASP A 1 80 ? 1.165 -4.276 -2.965 1.00 82.31 80 ASP A CA 1
ATOM 617 C C . ASP A 1 80 ? 0.528 -5.007 -4.155 1.00 82.31 80 ASP A C 1
ATOM 619 O O . ASP A 1 80 ? 1.219 -5.396 -5.096 1.00 82.31 80 ASP A O 1
ATOM 623 N N . ALA A 1 81 ? -0.803 -5.143 -4.178 1.00 83.69 81 ALA A N 1
ATOM 624 C CA . ALA A 1 81 ? -1.518 -5.733 -5.309 1.00 83.69 81 ALA A CA 1
ATOM 625 C C . ALA A 1 81 ? -1.403 -4.884 -6.585 1.00 83.69 81 ALA A C 1
ATOM 627 O O . ALA A 1 81 ? -1.395 -5.432 -7.693 1.00 83.69 81 ALA A O 1
ATOM 628 N N . ARG A 1 82 ? -1.319 -3.553 -6.460 1.00 78.56 82 ARG A N 1
ATOM 629 C CA . ARG A 1 82 ? -1.047 -2.669 -7.601 1.00 78.56 82 ARG A CA 1
ATOM 630 C C . ARG A 1 82 ? 0.380 -2.868 -8.104 1.00 78.56 82 ARG A C 1
ATOM 632 O O . ARG A 1 82 ? 0.563 -3.071 -9.302 1.00 78.56 82 ARG A O 1
ATOM 639 N N . LEU A 1 83 ? 1.356 -2.881 -7.199 1.00 76.88 83 LEU A N 1
ATOM 640 C CA . LEU A 1 83 ? 2.762 -3.083 -7.545 1.00 76.88 83 LEU A CA 1
ATOM 641 C C . LEU A 1 83 ? 3.002 -4.459 -8.187 1.00 76.88 83 LEU A C 1
ATOM 643 O O . LEU A 1 83 ? 3.699 -4.562 -9.192 1.00 76.88 83 LEU A O 1
ATOM 647 N N . ALA A 1 84 ? 2.365 -5.514 -7.675 1.00 79.12 84 ALA A N 1
ATOM 648 C CA . ALA A 1 84 ? 2.473 -6.861 -8.230 1.00 79.12 84 ALA A CA 1
ATOM 649 C C . ALA A 1 84 ? 1.969 -6.944 -9.682 1.00 79.12 84 ALA A C 1
ATOM 651 O O . ALA A 1 84 ? 2.596 -7.604 -10.510 1.00 79.12 84 ALA A O 1
ATOM 652 N N . LYS A 1 85 ? 0.882 -6.236 -10.020 1.00 75.88 85 LYS A N 1
ATOM 653 C CA . LYS A 1 85 ? 0.375 -6.161 -11.404 1.00 75.88 85 LYS A CA 1
ATOM 654 C C . LYS A 1 85 ? 1.350 -5.447 -12.339 1.00 75.88 85 LYS A C 1
ATOM 656 O O . LYS A 1 85 ? 1.497 -5.844 -13.492 1.00 75.88 85 LYS A O 1
ATOM 661 N N . GLU A 1 86 ? 2.012 -4.400 -11.857 1.00 72.25 86 GLU A N 1
ATOM 662 C CA . GLU A 1 86 ? 3.040 -3.688 -12.625 1.00 72.25 86 GLU A CA 1
ATOM 663 C C . GLU A 1 86 ? 4.262 -4.584 -12.856 1.00 72.25 86 GLU A C 1
ATOM 665 O O . GLU A 1 86 ? 4.726 -4.718 -13.990 1.00 72.25 86 GLU A O 1
ATOM 670 N N . MET A 1 87 ? 4.702 -5.300 -11.819 1.00 65.44 87 MET A N 1
ATOM 671 C CA . MET A 1 87 ? 5.791 -6.270 -11.923 1.00 65.44 87 MET A CA 1
ATOM 672 C C . MET A 1 87 ? 5.467 -7.434 -12.867 1.00 65.44 87 MET A C 1
ATOM 674 O O . MET A 1 87 ? 6.344 -7.860 -13.612 1.00 65.44 87 MET A O 1
ATOM 678 N N . GLU A 1 88 ? 4.234 -7.949 -12.887 1.00 69.06 88 GLU A N 1
ATOM 679 C CA . GLU A 1 88 ? 3.826 -9.017 -13.814 1.00 69.06 88 GLU A CA 1
ATOM 680 C C . GLU A 1 88 ? 3.907 -8.554 -15.279 1.00 69.06 88 GLU A C 1
ATOM 682 O O . GLU A 1 88 ? 4.413 -9.274 -16.144 1.00 69.06 88 GLU A O 1
ATOM 687 N N . LEU A 1 89 ? 3.489 -7.315 -15.560 1.00 66.94 89 LEU A N 1
ATOM 688 C CA . LEU A 1 89 ? 3.600 -6.709 -16.891 1.00 66.94 89 LEU A CA 1
ATOM 689 C C . LEU A 1 89 ? 5.058 -6.476 -17.305 1.00 66.94 89 LEU A C 1
ATOM 691 O O . LEU A 1 89 ? 5.394 -6.603 -18.486 1.00 66.94 89 LEU A O 1
ATOM 695 N N . GLU A 1 90 ? 5.928 -6.126 -16.362 1.00 62.97 90 GLU A N 1
ATOM 696 C CA . GLU A 1 90 ? 7.364 -5.989 -16.611 1.00 62.97 90 GLU A CA 1
ATOM 697 C C . GLU A 1 90 ? 8.041 -7.343 -16.814 1.00 62.97 90 GLU A C 1
ATOM 699 O O . GLU A 1 90 ? 8.807 -7.505 -17.764 1.00 62.97 90 GLU A O 1
ATOM 704 N N . GLN A 1 91 ? 7.703 -8.347 -16.007 1.00 63.00 91 GLN A N 1
ATOM 705 C CA . GLN A 1 91 ? 8.205 -9.710 -16.167 1.00 63.00 91 GLN A CA 1
ATOM 706 C C . GLN A 1 91 ? 7.762 -10.317 -17.499 1.00 63.00 91 GLN A C 1
ATOM 708 O O . GLN A 1 91 ? 8.580 -10.948 -18.164 1.00 63.00 91 GLN A O 1
ATOM 713 N N . ALA A 1 92 ? 6.530 -10.058 -17.951 1.00 61.66 92 ALA A N 1
ATOM 714 C CA . ALA A 1 92 ? 6.059 -10.473 -19.273 1.00 61.66 92 ALA A CA 1
ATOM 715 C C . ALA A 1 92 ? 6.879 -9.847 -20.418 1.00 61.66 92 ALA A C 1
ATOM 717 O O . ALA A 1 92 ? 7.119 -10.502 -21.432 1.00 61.66 92 ALA A O 1
ATOM 718 N N . LYS A 1 93 ? 7.363 -8.608 -20.251 1.00 61.06 93 LYS A N 1
ATOM 719 C CA . LYS A 1 93 ? 8.298 -7.965 -21.196 1.00 61.06 93 LYS A CA 1
ATOM 720 C C . LYS A 1 93 ? 9.723 -8.510 -21.073 1.00 61.06 93 LYS A C 1
ATOM 722 O O . LYS A 1 93 ? 10.483 -8.432 -22.035 1.00 61.06 93 LYS A O 1
ATOM 727 N N . PHE A 1 94 ? 10.083 -9.043 -19.905 1.00 55.53 94 PHE A N 1
ATOM 728 C CA . PHE A 1 94 ? 11.417 -9.561 -19.601 1.00 55.53 94 PHE A CA 1
ATOM 729 C C . PHE A 1 94 ? 11.584 -11.062 -19.874 1.00 55.53 94 PHE A C 1
ATOM 731 O O . PHE A 1 94 ? 12.687 -11.595 -19.731 1.00 55.53 94 PHE A O 1
ATOM 738 N N . VAL A 1 95 ? 10.534 -11.758 -20.326 1.00 57.59 95 VAL A N 1
ATOM 739 C CA . VAL A 1 95 ? 10.685 -13.095 -20.911 1.00 57.59 95 VAL A CA 1
ATOM 740 C C . VAL A 1 95 ? 11.360 -12.943 -22.274 1.00 57.59 95 VAL A C 1
ATOM 742 O O . VAL A 1 95 ? 10.714 -12.850 -23.315 1.00 57.59 95 VAL A O 1
ATOM 745 N N . GLY A 1 96 ? 12.691 -12.896 -22.267 1.00 59.16 96 GLY A N 1
ATOM 746 C CA . GLY A 1 96 ? 13.483 -13.009 -23.483 1.00 59.16 96 GLY A CA 1
ATOM 747 C C . GLY A 1 96 ? 13.123 -14.288 -24.241 1.00 59.16 96 GLY A C 1
ATOM 748 O O . GLY A 1 96 ? 12.804 -15.322 -23.646 1.00 59.16 96 GLY A O 1
ATOM 749 N N . THR A 1 97 ? 13.177 -14.235 -25.569 1.00 58.16 97 THR A N 1
ATOM 750 C CA . THR A 1 97 ? 13.012 -15.418 -26.414 1.00 58.16 97 THR A CA 1
ATOM 751 C C . THR A 1 97 ? 14.068 -16.443 -26.007 1.00 58.16 97 THR A C 1
ATOM 753 O O . THR A 1 97 ? 15.261 -16.207 -26.201 1.00 58.16 97 THR A O 1
ATOM 756 N N . ARG A 1 98 ? 13.661 -17.578 -25.418 1.00 60.72 98 ARG A N 1
ATOM 757 C CA . ARG A 1 98 ? 14.577 -18.707 -25.202 1.00 60.72 98 ARG A CA 1
ATOM 758 C C . ARG A 1 98 ? 15.225 -19.019 -26.545 1.00 60.72 98 ARG A C 1
ATOM 760 O O . ARG A 1 98 ? 14.516 -19.324 -27.503 1.00 60.72 98 ARG A O 1
ATOM 767 N N . VAL A 1 99 ? 16.550 -18.924 -26.610 1.00 58.16 99 VAL A N 1
ATOM 768 C CA . VAL A 1 99 ? 17.305 -19.232 -27.823 1.00 58.16 99 VAL A CA 1
ATOM 769 C C . VAL A 1 99 ? 17.259 -20.747 -28.031 1.00 58.16 99 VAL A C 1
ATOM 771 O O . VAL A 1 99 ? 18.141 -21.485 -27.606 1.00 58.16 99 VAL A O 1
ATOM 774 N N . ALA A 1 100 ? 16.175 -21.231 -28.631 1.00 69.81 100 ALA A N 1
ATOM 775 C CA . ALA A 1 100 ? 16.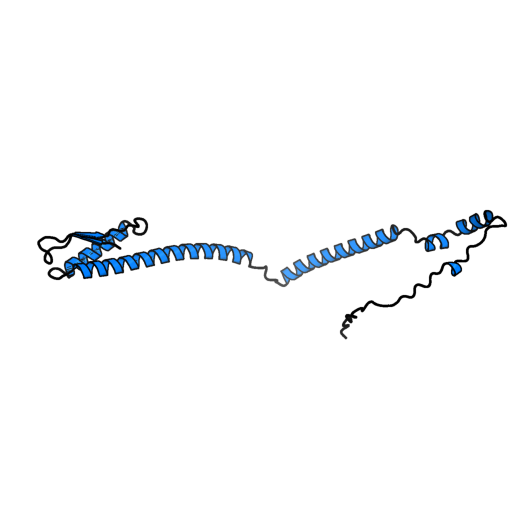092 -22.580 -29.166 1.00 69.81 100 ALA A CA 1
ATOM 776 C C . ALA A 1 100 ? 16.991 -22.678 -30.415 1.00 69.81 100 ALA A C 1
ATOM 778 O O . ALA A 1 100 ? 17.150 -21.666 -31.111 1.00 69.81 100 ALA A O 1
ATOM 779 N N . PRO A 1 101 ? 17.536 -23.861 -30.758 1.00 73.00 101 PRO A N 1
ATOM 780 C CA . PRO A 1 101 ? 18.389 -24.030 -31.938 1.00 73.00 101 PRO A CA 1
ATOM 781 C C . PRO A 1 101 ? 17.773 -23.455 -33.223 1.00 73.00 101 PRO A C 1
ATOM 783 O O . PRO A 1 101 ? 18.459 -22.790 -33.992 1.00 73.00 101 PRO A O 1
ATOM 786 N N . GLU A 1 102 ? 16.460 -23.603 -33.406 1.00 75.50 102 GLU A N 1
ATOM 787 C CA . GLU A 1 102 ? 15.726 -23.051 -34.553 1.00 75.50 102 GLU A CA 1
ATOM 788 C C . GLU A 1 102 ? 15.731 -21.512 -34.581 1.00 75.50 102 GLU A C 1
ATOM 790 O O . GLU A 1 102 ? 15.976 -20.901 -35.622 1.00 75.50 102 GLU A O 1
ATOM 795 N N . SER A 1 103 ? 15.538 -20.867 -33.424 1.00 77.50 103 SER A N 1
ATOM 796 C CA . SER A 1 103 ? 15.593 -19.403 -33.306 1.00 77.50 103 SER A CA 1
ATOM 797 C C . SER A 1 103 ? 17.007 -18.855 -33.527 1.00 77.50 103 SER A C 1
ATOM 799 O O . SER A 1 103 ? 17.170 -17.809 -34.156 1.00 77.50 103 SER A O 1
ATOM 801 N N . PHE A 1 104 ? 18.035 -19.596 -33.092 1.00 81.88 104 PHE A N 1
ATOM 802 C CA . PHE A 1 104 ? 19.430 -19.249 -33.347 1.00 81.88 104 PHE A CA 1
ATOM 803 C C . PHE A 1 104 ? 19.771 -19.355 -34.832 1.00 81.88 104 PHE A C 1
ATOM 805 O O . PHE A 1 104 ? 20.420 -18.463 -35.366 1.00 81.88 104 PHE A O 1
ATOM 812 N N . MET A 1 105 ? 19.307 -20.399 -35.524 1.00 84.50 105 MET A N 1
ATOM 813 C CA . MET A 1 105 ? 19.531 -20.546 -36.966 1.00 84.50 105 MET A CA 1
ATOM 814 C C . MET A 1 105 ? 18.847 -19.432 -37.768 1.00 84.50 105 MET A C 1
ATOM 816 O O . MET A 1 105 ? 19.466 -18.866 -38.668 1.00 84.50 105 MET A O 1
ATOM 820 N N . ALA A 1 106 ? 17.611 -19.064 -37.413 1.00 85.44 106 ALA A N 1
ATOM 821 C CA . ALA A 1 106 ? 16.912 -17.942 -38.040 1.00 85.44 106 ALA A CA 1
ATOM 822 C C . ALA A 1 106 ? 17.618 -16.597 -37.790 1.00 85.44 106 ALA A C 1
ATOM 824 O O . ALA A 1 106 ? 17.721 -15.773 -38.701 1.00 85.44 106 ALA A O 1
ATOM 825 N N . TRP A 1 107 ? 18.127 -16.373 -36.575 1.00 89.31 107 TRP A N 1
ATOM 826 C CA . TRP A 1 107 ? 18.930 -15.192 -36.257 1.00 89.31 107 TRP A CA 1
ATOM 827 C C . TRP A 1 107 ? 20.259 -15.184 -37.022 1.00 89.31 107 TRP A C 1
ATOM 829 O O . TRP A 1 107 ? 20.586 -14.188 -37.663 1.00 89.31 107 TRP A O 1
ATOM 839 N N . LYS A 1 108 ? 20.978 -16.311 -37.040 1.00 90.38 108 LYS A N 1
ATOM 840 C CA . LYS A 1 108 ? 22.255 -16.468 -37.742 1.00 90.38 108 LYS A CA 1
ATOM 841 C C . LYS A 1 108 ? 22.116 -16.210 -39.240 1.00 90.38 108 LYS A C 1
ATOM 843 O O . LYS A 1 108 ? 22.925 -15.489 -39.804 1.00 90.38 108 LYS A O 1
ATOM 848 N N . ALA A 1 109 ? 21.051 -16.709 -39.866 1.00 90.06 109 ALA A N 1
ATOM 849 C CA . ALA A 1 109 ? 20.777 -16.442 -41.276 1.00 90.06 109 ALA A CA 1
ATOM 850 C C . ALA A 1 109 ? 20.580 -14.942 -41.570 1.00 90.06 109 ALA A C 1
ATOM 852 O O . ALA A 1 109 ? 21.056 -14.453 -42.594 1.00 90.06 109 ALA A O 1
ATOM 853 N N . LYS A 1 110 ? 19.911 -14.197 -40.676 1.00 90.38 110 LYS A N 1
ATOM 854 C CA . LYS A 1 110 ? 19.765 -12.735 -40.802 1.00 90.38 110 LYS A CA 1
ATOM 855 C C . LYS A 1 110 ? 21.095 -12.014 -40.589 1.00 90.38 110 LYS A C 1
ATOM 857 O O . LYS A 1 110 ? 21.442 -11.147 -41.381 1.00 90.38 110 LYS A O 1
ATOM 862 N N . PHE A 1 111 ? 21.849 -12.411 -39.568 1.00 93.56 111 PHE A N 1
ATOM 863 C CA . PHE A 1 111 ? 23.156 -11.836 -39.261 1.00 93.56 111 PHE A CA 1
ATOM 864 C C . PHE A 1 111 ? 24.161 -12.038 -40.405 1.00 93.56 111 PHE A C 1
ATOM 866 O O . PHE A 1 111 ? 24.804 -11.086 -40.845 1.00 93.56 111 PHE A O 1
ATOM 873 N N . ASP A 1 112 ? 24.252 -13.255 -40.946 1.00 92.25 112 ASP A N 1
ATOM 874 C CA . ASP A 1 112 ? 25.142 -13.568 -42.066 1.00 92.25 112 ASP A CA 1
ATOM 875 C C . ASP A 1 112 ? 24.757 -12.762 -43.324 1.00 92.25 112 ASP A C 1
ATOM 877 O O . ASP A 1 112 ? 25.633 -12.299 -44.061 1.00 92.25 112 ASP A O 1
ATOM 881 N N . ALA A 1 113 ? 23.458 -12.528 -43.550 1.00 91.56 113 ALA A N 1
ATOM 882 C CA . ALA A 1 113 ? 22.977 -11.677 -44.637 1.00 91.56 113 ALA A CA 1
ATOM 883 C C . ALA A 1 113 ? 23.359 -10.195 -44.447 1.00 91.56 113 ALA A C 1
ATOM 885 O O . ALA A 1 113 ? 23.827 -9.563 -45.397 1.00 91.56 113 ALA A O 1
ATOM 886 N N . GLU A 1 114 ? 23.215 -9.648 -43.237 1.00 88.50 114 GLU A N 1
ATOM 887 C CA . GLU A 1 114 ? 23.619 -8.270 -42.917 1.00 88.50 114 GLU A CA 1
ATOM 888 C C . GLU A 1 114 ? 25.135 -8.075 -43.061 1.00 88.50 114 GLU A C 1
ATOM 890 O O . GLU A 1 114 ? 25.589 -7.109 -43.681 1.00 88.50 114 GLU A O 1
ATOM 895 N N . MET A 1 115 ? 25.936 -9.028 -42.577 1.00 90.25 115 MET A N 1
ATOM 896 C CA . MET A 1 115 ? 27.395 -8.987 -42.705 1.00 90.25 115 MET A CA 1
ATOM 897 C C . MET A 1 115 ? 27.857 -9.067 -44.161 1.00 90.25 115 MET A C 1
ATOM 899 O O . MET A 1 115 ? 28.780 -8.347 -44.558 1.00 90.25 115 MET A O 1
ATOM 903 N N . ALA A 1 116 ? 27.207 -9.900 -44.977 1.00 87.69 116 ALA A N 1
ATOM 904 C CA . ALA A 1 116 ? 27.496 -9.975 -46.404 1.00 87.69 116 ALA A CA 1
ATOM 905 C C . ALA A 1 116 ? 27.196 -8.645 -47.116 1.00 87.69 116 ALA A C 1
ATOM 907 O O . ALA A 1 116 ? 27.969 -8.225 -47.981 1.00 87.69 116 ALA A O 1
ATOM 908 N N . GLU A 1 117 ? 26.116 -7.958 -46.743 1.00 84.50 117 GLU A N 1
ATOM 909 C CA . GLU A 1 117 ? 25.761 -6.665 -47.331 1.00 84.50 117 GLU A CA 1
ATOM 910 C C . GLU A 1 117 ? 26.744 -5.558 -46.921 1.00 84.50 117 GLU A C 1
ATOM 912 O O . GLU A 1 117 ? 27.225 -4.805 -47.774 1.00 84.50 117 GLU A O 1
ATOM 917 N N . ILE A 1 118 ? 27.162 -5.530 -45.652 1.00 84.31 118 ILE A N 1
ATOM 918 C CA . ILE A 1 118 ? 28.206 -4.610 -45.171 1.00 84.31 118 ILE A CA 1
ATOM 919 C C . ILE A 1 118 ? 29.524 -4.840 -45.924 1.00 84.31 118 ILE A C 1
ATOM 921 O O . ILE A 1 118 ? 30.166 -3.881 -46.363 1.00 84.31 118 ILE A O 1
ATOM 925 N N . GLN A 1 119 ? 29.932 -6.095 -46.130 1.00 84.25 119 GLN A N 1
ATOM 926 C CA . GLN A 1 119 ? 31.150 -6.403 -46.887 1.00 84.25 119 GLN A CA 1
ATOM 927 C C . GLN A 1 119 ? 31.052 -5.977 -48.358 1.00 84.25 119 GLN A C 1
ATOM 929 O O . GLN A 1 119 ? 32.023 -5.451 -48.916 1.00 84.25 119 GLN A O 1
ATOM 934 N N . ARG A 1 120 ? 29.890 -6.151 -48.998 1.00 82.38 120 ARG A N 1
ATOM 935 C CA . ARG A 1 120 ? 29.657 -5.679 -50.374 1.00 82.38 120 ARG A CA 1
ATOM 936 C C . ARG A 1 120 ? 29.736 -4.160 -50.471 1.00 82.38 120 ARG A C 1
ATOM 938 O O . ARG A 1 120 ? 30.400 -3.658 -51.381 1.00 82.38 120 ARG A O 1
ATOM 945 N N . ALA A 1 121 ? 29.129 -3.443 -49.527 1.00 80.62 121 ALA A N 1
ATOM 946 C CA . ALA A 1 121 ? 29.183 -1.985 -49.457 1.00 80.62 121 ALA A CA 1
ATOM 947 C C . ALA A 1 121 ? 30.615 -1.472 -49.223 1.00 80.62 121 ALA A C 1
ATOM 949 O O . ALA A 1 121 ? 31.069 -0.547 -49.895 1.00 80.62 121 ALA A O 1
ATOM 950 N N . GLN A 1 122 ? 31.386 -2.117 -48.343 1.00 79.12 122 GLN A N 1
ATOM 951 C CA . GLN A 1 122 ? 32.791 -1.754 -48.142 1.00 79.12 122 GLN A CA 1
ATOM 952 C C . GLN A 1 122 ? 33.641 -2.005 -49.393 1.00 79.12 122 GLN A C 1
ATOM 954 O O . GLN A 1 122 ? 34.471 -1.170 -49.757 1.00 79.12 122 GLN A O 1
ATOM 959 N N . ASN A 1 123 ? 33.438 -3.128 -50.085 1.00 76.75 123 ASN A N 1
ATOM 960 C CA . ASN A 1 123 ? 34.187 -3.438 -51.303 1.00 76.75 123 ASN A CA 1
ATOM 961 C C . ASN A 1 123 ? 33.825 -2.508 -52.468 1.00 76.75 123 ASN A C 1
ATOM 963 O O . ASN A 1 123 ? 34.711 -2.119 -53.235 1.00 76.75 123 ASN A O 1
ATOM 967 N N . SER A 1 124 ? 32.557 -2.115 -52.608 1.00 72.31 124 SER A N 1
ATOM 968 C CA . SER A 1 124 ? 32.147 -1.134 -53.616 1.00 72.31 124 SER A CA 1
ATOM 969 C C . SER A 1 124 ? 32.713 0.255 -53.304 1.00 72.31 124 SER A C 1
ATOM 971 O O . SER A 1 124 ? 33.221 0.918 -54.211 1.00 72.31 124 SER A O 1
ATOM 973 N N . GLN A 1 125 ? 32.742 0.656 -52.031 1.00 69.75 125 GLN A N 1
ATOM 974 C CA . GLN A 1 125 ? 33.323 1.924 -51.594 1.00 69.75 125 GLN A CA 1
ATOM 975 C C . GLN A 1 125 ? 34.842 1.963 -51.796 1.00 69.75 125 GLN A C 1
ATOM 977 O O . GLN A 1 125 ? 35.346 2.934 -52.358 1.00 69.75 125 GLN A O 1
ATOM 982 N N . LYS A 1 126 ? 35.573 0.892 -51.456 1.00 71.00 126 LYS A N 1
ATOM 983 C CA . LYS A 1 126 ? 37.017 0.772 -51.744 1.00 71.00 126 LYS A CA 1
ATOM 984 C C . LYS A 1 126 ? 37.304 0.897 -53.241 1.00 71.00 126 LYS A C 1
ATOM 986 O O . LYS A 1 126 ? 38.137 1.706 -53.638 1.00 71.00 126 LYS A O 1
ATOM 991 N N . ARG A 1 127 ? 36.541 0.192 -54.084 1.00 65.81 127 ARG A N 1
ATOM 992 C CA . ARG A 1 127 ? 36.665 0.289 -55.550 1.00 65.81 127 ARG A CA 1
ATOM 993 C C . ARG A 1 127 ? 36.348 1.688 -56.080 1.00 65.81 127 ARG A C 1
ATOM 995 O O . ARG A 1 127 ? 36.951 2.116 -57.060 1.00 65.81 127 ARG A O 1
ATOM 1002 N N . ASN A 1 128 ? 35.403 2.402 -55.473 1.00 61.03 128 ASN A N 1
ATOM 1003 C CA . ASN A 1 128 ? 35.052 3.759 -55.890 1.00 61.03 128 ASN A CA 1
ATOM 1004 C C . ASN A 1 128 ? 36.109 4.785 -55.442 1.00 61.03 128 ASN A C 1
ATOM 1006 O O . ASN A 1 128 ? 36.436 5.702 -56.191 1.00 61.03 128 ASN A O 1
ATOM 1010 N N . VAL A 1 129 ? 36.704 4.597 -54.261 1.00 63.38 129 VAL A N 1
ATOM 1011 C CA . VAL A 1 129 ? 37.830 5.410 -53.775 1.00 63.38 129 VAL A CA 1
ATOM 1012 C C . VAL A 1 129 ? 39.074 5.193 -54.636 1.00 63.38 129 VAL A C 1
ATOM 1014 O O . VAL A 1 129 ? 39.725 6.167 -54.992 1.00 63.38 129 VAL A O 1
ATOM 1017 N N . GLU A 1 130 ? 39.377 3.960 -55.047 1.00 62.06 130 GLU A N 1
ATOM 1018 C CA . GLU A 1 130 ? 40.496 3.678 -55.960 1.00 62.06 130 GLU A CA 1
ATOM 1019 C C . GLU A 1 130 ? 40.306 4.313 -57.343 1.00 62.06 130 GLU A C 1
ATOM 1021 O O . GLU A 1 130 ? 41.259 4.846 -57.907 1.00 62.06 130 GLU A O 1
ATOM 1026 N N . LYS A 1 131 ? 39.073 4.324 -57.867 1.00 61.69 131 LYS A N 1
ATOM 1027 C CA . LYS A 1 131 ? 38.742 4.970 -59.149 1.00 61.69 131 LYS A CA 1
ATOM 1028 C C . LYS A 1 131 ? 38.762 6.500 -59.084 1.00 61.69 131 LYS A C 1
ATOM 1030 O O . LYS A 1 131 ? 39.104 7.133 -60.076 1.00 61.69 131 LYS A O 1
ATOM 1035 N N . ASN A 1 132 ? 38.419 7.088 -57.935 1.00 60.09 132 ASN A N 1
ATOM 1036 C CA . ASN A 1 132 ? 38.419 8.541 -57.718 1.00 60.09 132 ASN A CA 1
ATOM 1037 C C . ASN A 1 132 ? 39.708 9.064 -57.063 1.00 60.09 132 ASN A C 1
ATOM 1039 O O . ASN A 1 132 ? 39.804 10.251 -56.734 1.00 60.09 132 ASN A O 1
ATOM 1043 N N . LYS A 1 133 ? 40.714 8.206 -56.860 1.00 69.19 133 LYS A N 1
ATOM 1044 C CA . LYS A 1 133 ? 42.001 8.622 -56.311 1.00 69.19 133 LYS A CA 1
ATOM 1045 C C . LYS A 1 133 ? 42.730 9.446 -57.368 1.00 69.19 133 LYS A C 1
ATOM 1047 O O . LYS A 1 133 ? 43.215 8.914 -58.364 1.00 69.19 133 LYS A O 1
ATOM 1052 N N . LYS A 1 134 ? 42.807 10.760 -57.142 1.00 68.38 134 LYS A N 1
ATOM 1053 C CA . LYS A 1 134 ? 43.670 11.656 -57.921 1.00 68.38 134 LYS A CA 1
ATOM 1054 C C . LYS A 1 134 ? 45.087 11.071 -57.904 1.00 68.38 134 LYS A C 1
ATOM 1056 O O . LYS A 1 134 ? 45.605 10.759 -56.831 1.00 68.38 134 LYS A O 1
ATOM 1061 N N . LEU A 1 135 ? 45.673 10.875 -59.086 1.00 70.12 135 LEU A N 1
ATOM 1062 C CA . LEU A 1 135 ? 47.052 10.399 -59.228 1.00 70.12 135 LEU A CA 1
ATOM 1063 C C . LEU A 1 135 ? 47.968 11.311 -58.410 1.00 70.12 135 LEU A C 1
ATOM 1065 O O . LEU A 1 135 ? 47.808 12.534 -58.429 1.00 70.12 135 LEU A O 1
ATOM 1069 N N . THR A 1 136 ? 48.904 10.728 -57.664 1.00 74.88 136 THR A N 1
ATOM 1070 C CA . THR A 1 136 ? 49.862 11.537 -56.903 1.00 74.88 136 THR A CA 1
ATOM 1071 C C . THR A 1 136 ? 50.757 12.319 -57.870 1.00 74.88 136 THR A C 1
ATOM 1073 O O . THR A 1 136 ? 50.965 11.889 -59.005 1.00 74.88 136 THR A O 1
ATOM 1076 N N . GLY A 1 137 ? 51.310 13.461 -57.441 1.00 71.50 137 GLY A N 1
ATOM 1077 C CA . GLY A 1 137 ? 52.156 14.305 -58.303 1.00 71.50 137 GLY A CA 1
ATOM 1078 C C . GLY A 1 137 ? 53.307 13.532 -58.963 1.00 71.50 137 GLY A C 1
ATOM 1079 O O . GLY A 1 137 ? 53.542 13.676 -60.158 1.00 71.50 137 GLY A O 1
ATOM 1080 N N . ARG A 1 138 ? 53.929 12.603 -58.222 1.00 77.62 138 ARG A N 1
ATOM 1081 C CA . ARG A 1 138 ? 54.946 11.675 -58.743 1.00 77.62 138 ARG A CA 1
ATOM 1082 C C . ARG A 1 138 ? 54.409 10.764 -59.852 1.00 77.62 138 ARG A C 1
ATOM 1084 O O . ARG A 1 138 ? 55.047 10.618 -60.887 1.00 77.62 138 ARG A O 1
ATOM 1091 N N . GLN A 1 139 ? 53.229 10.176 -59.658 1.00 78.38 139 GLN A N 1
ATOM 1092 C CA . GLN A 1 139 ? 52.605 9.304 -60.659 1.00 78.38 139 GLN A CA 1
ATOM 1093 C C . GLN A 1 139 ? 52.175 10.069 -61.916 1.00 78.38 139 GLN A C 1
ATOM 1095 O O . GLN A 1 139 ? 52.178 9.488 -63.000 1.00 78.38 139 GLN A O 1
ATOM 1100 N N . MET A 1 140 ? 51.802 11.348 -61.785 1.00 75.44 140 MET A N 1
ATOM 1101 C CA . MET A 1 140 ? 51.550 12.222 -62.934 1.00 75.44 140 MET A CA 1
ATOM 1102 C C . MET A 1 140 ? 52.835 12.466 -63.732 1.00 75.44 140 MET A C 1
ATOM 1104 O O . MET A 1 140 ? 52.836 12.238 -64.936 1.00 75.44 140 MET A O 1
ATOM 1108 N N . PHE A 1 141 ? 53.933 12.827 -63.061 1.00 72.12 141 PHE A N 1
ATOM 1109 C CA . PHE A 1 141 ? 55.234 13.066 -63.700 1.00 72.12 141 PHE A CA 1
ATOM 1110 C C . PHE A 1 141 ? 55.823 11.821 -64.382 1.00 72.12 141 PHE A C 1
ATOM 1112 O O . PHE A 1 141 ? 56.402 11.918 -65.460 1.00 72.12 141 PHE A O 1
ATOM 1119 N N . GLU A 1 142 ? 55.672 10.637 -63.784 1.00 76.19 142 GLU A N 1
ATOM 1120 C CA . GLU A 1 142 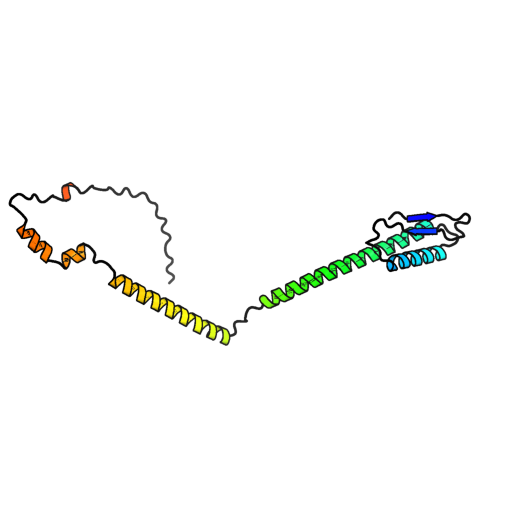? 56.188 9.390 -64.369 1.00 76.19 142 GLU A CA 1
ATOM 1121 C C . GLU A 1 142 ? 55.392 8.943 -65.611 1.00 76.19 142 GLU A C 1
ATOM 1123 O O . GLU A 1 142 ? 55.965 8.364 -66.542 1.00 76.19 142 GLU A O 1
ATOM 1128 N N . LYS A 1 143 ? 54.076 9.202 -65.638 1.00 73.88 143 LYS A N 1
ATOM 1129 C CA . LYS A 1 143 ? 53.201 8.847 -66.768 1.00 73.88 143 LYS A CA 1
ATOM 1130 C C . LYS A 1 143 ? 53.247 9.876 -67.890 1.00 73.88 143 LYS A C 1
ATOM 1132 O O . LYS A 1 143 ? 53.236 9.484 -69.056 1.00 73.88 143 LYS A O 1
ATOM 1137 N N . ASP A 1 144 ? 53.302 11.159 -67.552 1.00 68.50 144 ASP A N 1
ATOM 1138 C CA . ASP A 1 144 ? 53.256 12.243 -68.524 1.00 68.50 144 ASP A CA 1
ATOM 1139 C C . ASP A 1 144 ? 54.658 12.773 -68.851 1.00 68.50 144 ASP A C 1
ATOM 1141 O O . ASP A 1 144 ? 55.135 13.786 -68.342 1.00 68.50 144 ASP A O 1
ATOM 1145 N N . LYS A 1 145 ? 55.346 12.050 -69.740 1.00 67.94 145 LYS A N 1
ATOM 1146 C CA . LYS A 1 145 ? 56.680 12.426 -70.233 1.00 67.94 145 LYS A CA 1
ATOM 1147 C C . LYS A 1 145 ? 56.650 13.599 -71.221 1.00 67.94 145 LYS A C 1
ATOM 1149 O O . LYS A 1 145 ? 57.714 13.983 -71.710 1.00 67.94 145 LYS A O 1
ATOM 1154 N N . SER A 1 146 ? 55.477 14.144 -71.571 1.00 68.50 146 SER A N 1
ATOM 1155 C CA . SER A 1 146 ? 55.406 15.290 -72.486 1.00 68.50 146 SER A CA 1
ATOM 1156 C C . SER A 1 146 ? 55.835 16.587 -71.804 1.00 68.50 146 SER A C 1
ATOM 1158 O O . SER A 1 146 ? 56.454 17.416 -72.463 1.00 68.50 146 SER A O 1
ATOM 1160 N N . LEU A 1 147 ? 55.588 16.731 -70.497 1.00 65.31 147 LEU A N 1
ATOM 1161 C CA . LEU A 1 147 ? 55.994 17.904 -69.713 1.00 65.31 147 LEU A CA 1
ATOM 1162 C C . LEU A 1 147 ? 57.516 18.092 -69.693 1.00 65.31 147 LEU A C 1
ATOM 1164 O O . LEU A 1 147 ? 58.008 19.182 -69.967 1.00 65.31 147 LEU A O 1
ATOM 1168 N N . ALA A 1 148 ? 58.270 17.010 -69.481 1.00 63.50 148 ALA A N 1
ATOM 1169 C CA . ALA A 1 148 ? 59.734 17.042 -69.532 1.00 63.50 148 ALA A CA 1
ATOM 1170 C C . ALA A 1 148 ? 60.277 17.394 -70.932 1.00 63.50 148 ALA A C 1
ATOM 1172 O O . ALA A 1 148 ? 61.383 17.906 -71.062 1.00 63.50 148 ALA A O 1
ATOM 1173 N N . ARG A 1 149 ? 59.509 17.113 -71.994 1.00 63.41 149 ARG A N 1
ATOM 1174 C CA . ARG A 1 149 ? 59.890 17.435 -73.377 1.00 63.41 149 ARG A CA 1
ATOM 1175 C C . ARG A 1 149 ? 59.549 18.871 -73.769 1.00 63.41 149 ARG A C 1
ATOM 1177 O O . ARG A 1 149 ? 60.267 19.435 -74.584 1.00 63.41 149 ARG A O 1
ATOM 1184 N N . SER A 1 150 ? 58.476 19.452 -73.231 1.00 62.19 150 SER A N 1
ATOM 1185 C CA . SER A 1 150 ? 58.126 20.855 -73.485 1.00 62.19 150 SER A CA 1
ATOM 1186 C C . SER A 1 150 ? 59.009 21.831 -72.710 1.00 62.19 150 SER A C 1
ATOM 1188 O O . SER A 1 150 ? 59.329 22.889 -73.241 1.00 62.19 150 SER A O 1
ATOM 1190 N N . ASP A 1 151 ? 59.431 21.467 -71.496 1.00 59.22 151 ASP A N 1
ATOM 1191 C CA . ASP A 1 151 ? 60.293 22.304 -70.647 1.00 59.22 151 ASP A CA 1
ATOM 1192 C C . ASP A 1 151 ? 61.711 22.454 -71.230 1.00 59.22 151 ASP A C 1
ATOM 1194 O O . ASP A 1 151 ? 62.301 23.530 -71.209 1.00 59.22 151 ASP A O 1
ATOM 1198 N N . ALA A 1 152 ? 62.208 21.409 -71.901 1.00 62.97 152 ALA A N 1
ATOM 1199 C CA . ALA A 1 152 ? 63.490 21.432 -72.609 1.00 62.97 152 ALA A CA 1
ATOM 1200 C C . ALA A 1 152 ? 63.563 22.477 -73.743 1.00 62.97 152 ALA A C 1
ATOM 1202 O O . ALA A 1 152 ? 64.657 22.874 -74.131 1.00 62.97 152 ALA A O 1
ATOM 1203 N N . ASN A 1 153 ? 62.420 22.935 -74.269 1.00 62.06 153 ASN A N 1
ATOM 1204 C CA . ASN A 1 153 ? 62.371 23.983 -75.293 1.00 62.06 153 ASN A CA 1
ATOM 1205 C C . ASN A 1 153 ? 62.307 25.403 -74.703 1.00 62.06 153 ASN A C 1
ATOM 1207 O O . ASN A 1 153 ? 62.372 26.364 -75.468 1.00 62.06 153 ASN A O 1
ATOM 1211 N N . PHE A 1 154 ? 62.131 25.538 -73.385 1.00 60.00 154 PHE A N 1
ATOM 1212 C CA . PHE A 1 154 ? 61.967 26.819 -72.690 1.00 60.00 154 PHE A CA 1
ATOM 1213 C C . PHE A 1 154 ? 63.169 27.188 -71.804 1.00 60.00 154 PHE A C 1
ATOM 1215 O O . PHE A 1 154 ? 63.228 28.307 -71.305 1.00 60.00 154 PHE A O 1
ATOM 1222 N N . MET A 1 155 ? 64.140 26.280 -71.638 1.00 60.81 155 MET A N 1
ATOM 1223 C CA . MET A 1 155 ? 65.405 26.569 -70.959 1.00 60.81 155 MET A CA 1
ATOM 1224 C C . MET A 1 155 ? 66.307 27.432 -71.859 1.00 60.81 155 MET A C 1
ATOM 1226 O O . MET A 1 155 ? 66.985 26.927 -72.753 1.00 60.81 155 MET A O 1
ATOM 1230 N N . GLU A 1 156 ? 66.285 28.747 -71.639 1.00 60.22 156 GLU A N 1
ATOM 1231 C CA . GLU A 1 156 ? 67.216 29.716 -72.230 1.00 60.22 156 GLU A CA 1
ATOM 1232 C C . GLU A 1 156 ? 68.584 29.656 -71.515 1.00 60.22 156 GLU A C 1
ATOM 1234 O O . GLU A 1 156 ? 68.664 29.304 -70.336 1.00 60.22 156 GLU A O 1
ATOM 1239 N N . GLU A 1 157 ? 69.669 29.970 -72.234 1.00 53.34 157 GLU A N 1
ATOM 1240 C CA . GLU A 1 157 ? 71.073 29.909 -71.786 1.00 53.34 157 GLU A CA 1
ATOM 1241 C C . GLU A 1 157 ? 71.354 30.920 -70.652 1.00 53.34 157 GLU A C 1
ATOM 1243 O O . GLU A 1 157 ? 71.933 31.985 -70.846 1.00 53.34 157 GLU A O 1
ATOM 1248 N N . GLY A 1 158 ? 70.873 30.608 -69.452 1.00 57.84 158 GLY A N 1
ATOM 1249 C CA . GLY A 1 158 ? 70.928 31.478 -68.277 1.00 57.84 158 GLY A CA 1
ATOM 1250 C C . GLY A 1 158 ? 70.075 31.009 -67.097 1.00 57.84 158 GLY A C 1
ATOM 1251 O O . GLY A 1 158 ? 70.200 31.578 -66.012 1.00 57.84 158 GLY A O 1
ATOM 1252 N N . ASP A 1 159 ? 69.240 29.980 -67.271 1.00 57.47 159 ASP A N 1
ATOM 1253 C CA . ASP A 1 159 ? 68.428 29.449 -66.179 1.00 57.47 159 ASP A CA 1
ATOM 1254 C C . ASP A 1 159 ? 69.294 28.660 -65.180 1.00 57.47 159 ASP A C 1
ATOM 1256 O O . ASP A 1 159 ? 69.923 27.648 -65.502 1.00 57.47 159 ASP A O 1
ATOM 1260 N N . THR A 1 160 ? 69.395 29.165 -63.951 1.00 61.94 160 THR A N 1
ATOM 1261 C CA . THR A 1 160 ? 70.226 28.566 -62.903 1.00 61.94 160 THR A CA 1
ATOM 1262 C C . THR A 1 160 ? 69.429 27.505 -62.157 1.00 61.94 160 THR A C 1
ATOM 1264 O O . THR A 1 160 ? 68.517 27.835 -61.398 1.00 61.94 160 THR A O 1
ATOM 1267 N N . ALA A 1 161 ? 69.798 26.232 -62.316 1.00 68.56 161 ALA A N 1
ATOM 1268 C CA . ALA A 1 161 ? 69.220 25.153 -61.523 1.00 68.56 161 ALA A CA 1
ATOM 1269 C C . ALA A 1 161 ? 69.500 25.393 -60.030 1.00 68.56 161 ALA A C 1
ATOM 1271 O O . ALA A 1 161 ? 70.652 25.444 -59.596 1.00 68.56 161 ALA A O 1
ATOM 1272 N N . VAL A 1 162 ? 68.438 25.563 -59.243 1.00 67.31 162 VAL A N 1
ATOM 1273 C CA . VAL A 1 162 ? 68.551 25.746 -57.794 1.00 67.31 162 VAL A CA 1
ATOM 1274 C C . VAL A 1 162 ? 69.024 24.431 -57.177 1.00 67.31 162 VAL A C 1
ATOM 1276 O O . VAL A 1 162 ? 68.315 23.426 -57.231 1.00 67.31 162 VAL A O 1
ATOM 1279 N N . ASP A 1 163 ? 70.221 24.431 -56.588 1.00 72.38 163 ASP A N 1
ATOM 1280 C CA . ASP A 1 163 ? 70.739 23.282 -55.848 1.00 72.38 163 ASP A CA 1
ATOM 1281 C C . ASP A 1 163 ? 69.921 23.088 -54.565 1.00 72.38 163 ASP A C 1
ATOM 1283 O O . ASP A 1 163 ? 70.007 23.862 -53.608 1.00 72.38 163 ASP A O 1
ATOM 1287 N N . ALA A 1 164 ? 69.090 22.049 -54.560 1.00 65.75 164 ALA A N 1
ATOM 1288 C CA . ALA A 1 164 ? 68.201 21.737 -53.450 1.00 65.75 164 ALA A CA 1
ATOM 1289 C C . ALA A 1 164 ? 68.960 21.403 -52.150 1.00 65.75 164 ALA A C 1
ATOM 1291 O O . ALA A 1 164 ? 68.391 21.564 -51.068 1.00 65.75 164 ALA A O 1
ATOM 1292 N N . SER A 1 165 ? 70.239 21.005 -52.231 1.00 71.56 165 SER A N 1
ATOM 1293 C CA . SER A 1 165 ? 71.055 20.693 -51.050 1.00 71.56 165 SER A CA 1
ATOM 1294 C C . SER A 1 165 ? 71.363 21.925 -50.187 1.00 71.56 165 SER A C 1
ATOM 1296 O O . SER A 1 165 ? 71.552 21.797 -48.979 1.00 71.56 165 SER A O 1
ATOM 1298 N N . LEU A 1 166 ? 71.320 23.136 -50.762 1.00 68.81 166 LEU A N 1
ATOM 1299 C CA . LEU A 1 166 ? 71.517 24.395 -50.029 1.00 68.81 166 LEU A CA 1
ATOM 1300 C C . LEU A 1 166 ? 70.363 24.737 -49.070 1.00 68.81 166 LEU A C 1
ATOM 1302 O O . LEU A 1 166 ? 70.546 25.549 -48.161 1.00 68.81 166 LEU A O 1
ATOM 1306 N N . PHE A 1 167 ? 69.183 24.141 -49.262 1.00 68.94 167 PHE A N 1
ATOM 1307 C CA . PHE A 1 167 ? 67.970 24.439 -48.490 1.00 68.94 167 PHE A CA 1
ATOM 1308 C C . PHE A 1 167 ? 67.505 23.279 -47.604 1.00 68.94 167 PHE A C 1
ATOM 1310 O O . PHE A 1 167 ? 66.479 23.398 -46.924 1.00 68.94 167 PHE A O 1
ATOM 1317 N N . GLU A 1 168 ? 68.247 22.171 -47.568 1.00 68.50 168 GLU A N 1
ATOM 1318 C CA . GLU A 1 168 ? 67.927 21.038 -46.709 1.00 68.50 168 GLU A CA 1
ATOM 1319 C C . GLU A 1 168 ? 68.240 21.396 -45.247 1.00 68.50 168 GLU A C 1
ATOM 1321 O O . GLU A 1 168 ? 69.351 21.257 -44.736 1.00 68.50 168 GLU A O 1
ATOM 1326 N N . ARG A 1 169 ? 67.230 21.933 -44.554 1.00 60.84 169 ARG A N 1
ATOM 1327 C CA . ARG A 1 169 ? 67.280 22.165 -43.112 1.00 60.84 169 ARG A CA 1
ATOM 1328 C C . ARG A 1 169 ? 67.428 20.807 -42.433 1.00 60.84 169 ARG A C 1
ATOM 1330 O O . ARG A 1 169 ? 66.457 20.061 -42.360 1.00 60.84 169 ARG A O 1
ATOM 1337 N N . VAL A 1 170 ? 68.615 20.516 -41.901 1.00 61.81 170 VAL A N 1
ATOM 1338 C CA . VAL A 1 170 ? 68.840 19.372 -41.008 1.00 61.81 170 VAL A CA 1
ATOM 1339 C C . VAL A 1 170 ? 67.949 19.558 -39.781 1.00 61.81 170 VAL A C 1
ATOM 1341 O O . VAL A 1 170 ? 68.286 20.268 -38.835 1.00 61.81 170 VAL A O 1
ATOM 1344 N N . VAL A 1 171 ? 66.760 18.964 -39.818 1.00 54.31 171 VAL A N 1
ATOM 1345 C CA . VAL A 1 171 ? 65.905 18.818 -38.647 1.00 54.31 171 VAL A CA 1
ATOM 1346 C C . VAL A 1 171 ? 66.558 17.728 -37.808 1.00 54.31 171 VAL A C 1
ATOM 1348 O O . VAL A 1 171 ? 66.404 16.544 -38.099 1.00 54.31 171 VAL A O 1
ATOM 1351 N N . SER A 1 172 ? 67.335 18.109 -36.790 1.00 55.53 172 SER A N 1
ATOM 1352 C CA . SER A 1 172 ? 67.703 17.155 -35.750 1.00 55.53 172 SER A CA 1
ATOM 1353 C C . SER A 1 172 ? 66.428 16.817 -34.985 1.00 55.53 172 SER A C 1
ATOM 1355 O O . SER A 1 172 ? 65.908 17.601 -34.192 1.00 55.53 172 SER A O 1
ATOM 1357 N N . ILE A 1 173 ? 65.870 15.651 -35.290 1.00 52.78 173 ILE A N 1
ATOM 1358 C CA . ILE A 1 173 ? 64.794 15.062 -34.506 1.00 52.78 173 ILE A CA 1
ATOM 1359 C C . ILE A 1 173 ? 65.423 14.717 -33.156 1.00 52.78 173 ILE A C 1
ATOM 1361 O O . ILE A 1 173 ? 66.082 13.692 -32.999 1.00 52.78 173 ILE A O 1
ATOM 1365 N N . ARG A 1 174 ? 65.304 15.632 -32.192 1.00 46.59 174 ARG A N 1
ATOM 1366 C CA . ARG A 1 174 ? 65.488 15.299 -30.785 1.00 46.59 174 ARG A CA 1
ATOM 1367 C C . ARG A 1 174 ? 64.234 14.525 -30.399 1.00 46.59 174 ARG A C 1
ATOM 1369 O O . ARG A 1 174 ? 63.180 15.120 -30.204 1.00 46.59 174 ARG A O 1
ATOM 1376 N N . ASP A 1 175 ? 64.363 13.208 -30.446 1.00 46.03 175 ASP A N 1
ATOM 1377 C CA . ASP A 1 175 ? 63.344 12.241 -30.063 1.00 46.03 175 ASP A CA 1
ATOM 1378 C C . ASP A 1 175 ? 63.047 12.417 -28.569 1.00 46.03 175 ASP A C 1
ATOM 1380 O O . ASP A 1 175 ? 63.853 12.058 -27.714 1.00 46.03 175 ASP A O 1
ATOM 1384 N N . ASP A 1 176 ? 61.942 13.091 -28.270 1.00 51.03 176 ASP A N 1
ATOM 1385 C CA . ASP A 1 176 ? 61.361 13.151 -26.933 1.00 51.03 176 ASP A CA 1
ATOM 1386 C C . ASP A 1 176 ? 59.858 12.917 -27.087 1.00 51.03 176 ASP A C 1
ATOM 1388 O O . ASP A 1 176 ? 59.035 13.835 -27.107 1.00 51.03 176 ASP A O 1
ATOM 1392 N N . SER A 1 177 ? 59.510 11.655 -27.316 1.00 39.53 177 SER A N 1
ATOM 1393 C CA . SER A 1 177 ? 58.162 11.154 -27.091 1.00 39.53 177 SER A CA 1
ATOM 1394 C C . SER A 1 177 ? 58.240 9.686 -26.703 1.00 39.53 177 SER A C 1
ATOM 1396 O O . SER A 1 177 ? 58.315 8.803 -27.552 1.00 39.53 177 SER A O 1
ATOM 1398 N N . ASP A 1 178 ? 58.224 9.472 -25.392 1.00 50.25 178 ASP A N 1
ATOM 1399 C CA . ASP A 1 178 ? 57.868 8.242 -24.694 1.00 50.25 178 ASP A CA 1
ATOM 1400 C C . ASP A 1 178 ? 56.628 7.592 -25.339 1.00 50.25 178 ASP A C 1
ATOM 1402 O O . ASP A 1 178 ? 55.482 7.977 -25.088 1.00 50.25 178 ASP A O 1
ATOM 1406 N N . THR A 1 179 ? 56.858 6.633 -26.240 1.00 43.66 179 THR A N 1
ATOM 1407 C CA . THR A 1 179 ? 55.809 5.749 -26.744 1.00 43.66 179 THR A CA 1
ATOM 1408 C C . THR A 1 179 ? 55.787 4.527 -25.842 1.00 43.66 179 THR A C 1
ATOM 1410 O O . THR A 1 179 ? 56.633 3.641 -25.955 1.00 43.66 179 THR A O 1
ATOM 1413 N N . SER A 1 180 ? 54.809 4.476 -24.942 1.00 42.72 180 SER A N 1
ATOM 1414 C CA . SER A 1 180 ? 54.459 3.250 -24.234 1.00 42.72 180 SER A CA 1
ATOM 1415 C C . SER A 1 180 ? 54.027 2.193 -25.255 1.00 42.72 180 SER A C 1
ATOM 1417 O O . SER A 1 180 ? 52.902 2.188 -25.755 1.00 42.72 180 SER A O 1
ATOM 1419 N N . ASP A 1 181 ? 54.976 1.319 -25.585 1.00 47.41 181 ASP A N 1
ATOM 1420 C CA . ASP A 1 181 ? 54.795 0.109 -26.373 1.00 47.41 181 ASP A CA 1
ATOM 1421 C C . ASP A 1 181 ? 53.841 -0.827 -25.625 1.00 47.41 181 ASP A C 1
ATOM 1423 O O . ASP A 1 181 ? 54.211 -1.540 -24.690 1.00 47.41 181 ASP A O 1
ATOM 1427 N N . ARG A 1 182 ? 52.558 -0.768 -25.987 1.00 48.09 182 ARG A N 1
ATOM 1428 C CA .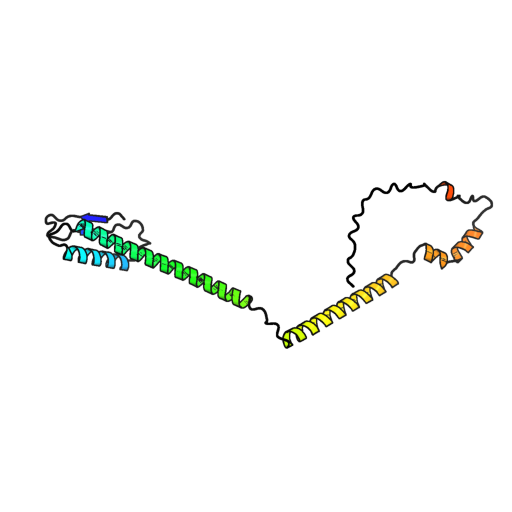 ARG A 1 182 ? 51.565 -1.742 -25.544 1.00 48.09 182 ARG A CA 1
ATOM 1429 C C . ARG A 1 182 ? 51.635 -2.911 -26.516 1.00 48.09 182 ARG A C 1
ATOM 1431 O O . ARG A 1 182 ? 50.878 -2.965 -27.484 1.00 48.09 182 ARG A O 1
ATOM 1438 N N . GLY A 1 183 ? 52.601 -3.786 -26.244 1.00 41.75 183 GLY A N 1
ATOM 1439 C CA . GLY A 1 183 ? 52.839 -5.024 -26.969 1.00 41.75 183 GLY A CA 1
ATOM 1440 C C . GLY A 1 183 ? 51.536 -5.770 -27.243 1.00 41.75 183 GLY A C 1
ATOM 1441 O O . GLY A 1 183 ? 50.717 -5.999 -26.353 1.00 41.75 183 GLY A O 1
ATOM 1442 N N . SER A 1 184 ? 51.342 -6.096 -28.514 1.00 43.72 184 SER A N 1
ATOM 1443 C CA . SER A 1 184 ? 50.322 -7.014 -28.987 1.00 43.72 184 SER A CA 1
ATOM 1444 C C . SER A 1 184 ? 50.666 -8.427 -28.519 1.00 43.72 184 SER A C 1
ATOM 1446 O O . SER A 1 184 ? 51.626 -9.015 -29.020 1.00 43.72 184 SER A O 1
ATOM 1448 N N . ASP A 1 185 ? 49.870 -8.969 -27.600 1.00 43.72 185 ASP A N 1
ATOM 1449 C CA . ASP A 1 185 ? 49.815 -10.406 -27.342 1.00 43.72 185 ASP A CA 1
ATOM 1450 C C . ASP A 1 185 ? 49.335 -11.110 -28.620 1.00 43.72 185 ASP A C 1
ATOM 1452 O O . ASP A 1 185 ? 48.179 -10.988 -29.032 1.00 43.72 185 ASP A O 1
ATOM 1456 N N . ALA A 1 186 ? 50.256 -11.811 -29.279 1.00 47.66 186 ALA A N 1
ATOM 1457 C CA . ALA A 1 186 ? 49.938 -12.862 -30.230 1.00 47.66 186 ALA A CA 1
ATOM 1458 C C . ALA A 1 186 ? 50.000 -14.184 -29.458 1.00 47.66 186 ALA A C 1
ATOM 1460 O O . ALA A 1 186 ? 51.087 -14.647 -29.115 1.00 47.66 186 ALA A O 1
ATOM 1461 N N . GLU A 1 187 ? 48.828 -14.736 -29.140 1.00 47.72 187 GLU A N 1
ATOM 1462 C CA . GLU A 1 187 ? 48.704 -16.112 -28.665 1.00 47.72 187 GLU A CA 1
ATOM 1463 C C . GLU A 1 187 ? 49.063 -17.105 -29.783 1.00 47.72 187 GLU A C 1
ATOM 1465 O O . GLU A 1 187 ? 48.843 -16.852 -30.972 1.00 47.72 187 GLU A O 1
ATOM 1470 N N . GLU A 1 188 ? 49.664 -18.197 -29.320 1.00 43.44 188 GLU A N 1
ATOM 1471 C CA . GLU A 1 188 ? 50.242 -19.360 -30.001 1.00 43.44 188 GLU A CA 1
ATOM 1472 C C . GLU A 1 188 ? 49.244 -20.193 -30.824 1.00 43.44 188 GLU A C 1
ATOM 1474 O O . GLU A 1 188 ? 48.084 -20.373 -30.383 1.00 43.44 188 GLU A O 1
#

Sequence (188 aa):
MPSHVAFTDTYPDKLPEFKVLTDDAEELTREDRVKLNEVAQQTAEESLGMAMVFSMASVVKEMFDLILIEKAAAKQAADDARLAKEMELEQAKFVGTRVAPESFMAWKAKFDAEMAEIQRAQNSQKRNVEKNKKLTGRQMFEKDKSLARSDANFMEEGDTAVDASLFERVVSIRDDSDTSDRGSDAEE

Organism: NCBI:txid78921

pLDDT: mean 72.41, std 13.08, range [39.53, 93.56]